Protein AF-A0A0B2SH51-F1 (afdb_monomer_lite)

Secondary structure (DSSP, 8-state):
-----HHHHS-THHHHHHHHHHHHHH-HHHHHHHHTGGG-TTS-TTHHHHHTTHHHHTSTT----HHHHHHHTTTS---S-EEEEEE-----HHHHTT-SS--PPP---EEEEEE--HHHHTT--GGGGG--S---EEEEEEGGGTT-EEE-TTS-EEEHHHHHHHHHHHHHT-GGGTTSPEEEEEE-HHHHHHHTTTS-GGGSGGGTT------TT-HHHHHHHHHHHHHHHHHHHHHHHHSSPPEEEE--TT-HHHHHHHHHHHHHHHHHHHHHHHHHHH--TT-------PPPP------

Foldseek 3Di:
DPPDDPCVVDPLVLQVCLVVLLVCCPDPVNVVVVVVCLVVQPDDPCNCVCSVCSNQCSDPPDDDDPLNVVSCVPVDPPQDKDKDKDFDPPDDVVVVVPPPDDDDDPPGDMDMDIDHDPVVLVVPCPCVVVDDPQQAAEQEAELLQLSHWDQDPVRDTDRPRVVSVVSVLVVLLDPSCLPHAYEYEHEPLVNLLVCCVPDPSLSRVLCVVDDQDDDPDDSVSRSVSVVVVVVVSVQVVSCVRRVDGYHYAYAHVSDPVRVVVSVVVVVVVSVVSVVVVVVVVPPPVPPPDDPPDDDDDDDDDDD

Sequence (303 aa):
MATGDLEAFFPAATREYAPMVDEIWRDPAVQETYKRREELHNLPNVAKYFLDRAIEISSNEYEPSDKDILYAEGVTQSNGLAFMEFSFDDRSPMSEIYSENINYPPHLTKYQLIRINSKGLRDGCKWLEMFEDVRAIIFCVSLSDYDQMWPTSTGQLRNKLLASKDLFESLVKHPCFKDTPFVLLLNKYDVFEDKINKVPLSICEWFGDFCPVRPHHNNHALAHQAYYYVAMRFKELYYSLTGQKLFVGQTRGRDRTSVDEAFKYIREIIKWDDEKDEDVYEINPEESFYSTEMSSSPFIRQE

InterPro domains:
  IPR001019 Guanine nucleotide binding protein, alpha subunit [PF00503] (14-270)
  IPR001019 Guanine nucleotide binding protein, alpha subunit [PR00318] (62-84)
  IPR001019 Guanine nucleotide binding protein, alpha subunit [PR00318] (134-162)
  IPR001019 Guanine nucleotide binding protein, alpha subunit [PR00318] (182-191)
  IPR001019 Guanine nucleotide binding protein, alpha subunit [PS51882] (1-281)
  IPR001019 Guanine nucleotide binding protein, alpha subunit [PTHR10218] (12-271)
  IPR001019 Guanine nucleotide binding protein, alpha subunit [SM00275] (1-248)
  IPR011025 G protein alpha subunit, helical insertion [G3DSA:1.10.400.10] (2-73)
  IPR011025 G protein alpha subunit, helical insertion [SSF47895] (12-72)
  IPR027417 P-loop containing nucleoside triphosphate hydrolase [G3DSA:3.40.50.300] (85-280)
  IPR027417 P-loop containing nucleoside triphosphate hydrolase [SSF52540] (125-277)

Structure (mmCIF, N/CA/C/O backbone):
data_AF-A0A0B2SH51-F1
#
_entry.id   AF-A0A0B2SH51-F1
#
loop_
_atom_site.group_PDB
_atom_site.id
_atom_site.type_symbol
_atom_site.label_atom_id
_atom_site.label_alt_id
_atom_site.label_comp_id
_atom_site.label_asym_id
_atom_site.label_entity_id
_atom_site.label_seq_id
_atom_site.pdbx_PDB_ins_code
_atom_site.Cartn_x
_atom_site.Cartn_y
_atom_site.Cartn_z
_atom_site.occupancy
_atom_site.B_iso_or_equiv
_atom_site.auth_seq_id
_atom_site.auth_comp_id
_atom_site.auth_asym_id
_atom_site.auth_atom_id
_atom_site.pdbx_PDB_model_num
ATOM 1 N N . MET A 1 1 ? 22.948 12.784 11.038 1.00 31.59 1 MET A N 1
ATOM 2 C CA . MET A 1 1 ? 23.612 13.195 9.783 1.00 31.59 1 MET A CA 1
ATOM 3 C C . MET A 1 1 ? 24.647 12.141 9.439 1.00 31.59 1 MET A C 1
ATOM 5 O O . MET A 1 1 ? 25.702 12.117 10.055 1.00 31.59 1 MET A O 1
ATOM 9 N N . ALA A 1 2 ? 24.311 11.204 8.554 1.00 32.91 2 ALA A N 1
ATOM 10 C CA . ALA A 1 2 ? 25.282 10.242 8.051 1.00 32.91 2 ALA A CA 1
ATOM 11 C C . ALA A 1 2 ? 26.040 10.908 6.899 1.00 32.91 2 ALA A C 1
ATOM 13 O O . ALA A 1 2 ? 25.585 10.896 5.761 1.00 32.91 2 ALA A O 1
ATOM 14 N N . THR A 1 3 ? 27.173 11.530 7.208 1.00 40.91 3 THR A N 1
ATOM 15 C CA . THR A 1 3 ? 28.214 11.843 6.224 1.00 40.91 3 THR A CA 1
ATOM 16 C C . THR A 1 3 ? 28.895 10.526 5.851 1.00 40.91 3 THR A C 1
ATOM 18 O O . THR A 1 3 ? 29.964 10.198 6.357 1.00 40.91 3 THR A O 1
ATOM 21 N N . GLY A 1 4 ? 28.187 9.702 5.079 1.00 41.56 4 GLY A N 1
ATOM 22 C CA . GLY A 1 4 ? 28.723 8.500 4.457 1.00 41.56 4 GLY A CA 1
ATOM 23 C C . GLY A 1 4 ? 29.316 8.882 3.111 1.00 41.56 4 GLY A C 1
ATOM 24 O O . GLY A 1 4 ? 28.655 9.543 2.315 1.00 41.56 4 GLY A O 1
ATOM 25 N N . ASP A 1 5 ? 30.565 8.497 2.908 1.00 43.03 5 ASP A N 1
ATOM 26 C CA . ASP A 1 5 ? 31.367 8.717 1.711 1.00 43.03 5 ASP A CA 1
ATOM 27 C C . ASP A 1 5 ? 30.589 8.315 0.440 1.00 43.03 5 ASP A C 1
ATOM 29 O O . ASP A 1 5 ? 30.396 7.128 0.164 1.00 43.03 5 ASP A O 1
ATOM 33 N N . LEU A 1 6 ? 30.060 9.297 -0.302 1.00 46.00 6 LEU A N 1
ATOM 34 C CA . LEU A 1 6 ? 29.239 9.063 -1.501 1.00 46.00 6 LEU A CA 1
ATOM 35 C C . LEU A 1 6 ? 30.010 8.279 -2.577 1.00 46.00 6 LEU A C 1
ATOM 37 O O . LEU A 1 6 ? 29.400 7.500 -3.312 1.00 46.00 6 LEU A O 1
ATOM 41 N N . GLU A 1 7 ? 31.340 8.411 -2.615 1.00 43.44 7 GLU A N 1
ATOM 42 C CA . GLU A 1 7 ? 32.210 7.675 -3.541 1.00 43.44 7 GLU A CA 1
ATOM 43 C C . GLU A 1 7 ? 32.274 6.166 -3.253 1.00 43.44 7 GLU A C 1
ATOM 45 O O . GLU A 1 7 ? 32.541 5.378 -4.161 1.00 43.44 7 GLU A O 1
ATOM 50 N N . ALA A 1 8 ? 31.981 5.731 -2.021 1.00 49.94 8 ALA A N 1
ATOM 51 C CA . ALA A 1 8 ? 31.980 4.312 -1.665 1.00 49.94 8 ALA A CA 1
ATOM 52 C C . ALA A 1 8 ? 30.716 3.572 -2.146 1.00 49.94 8 ALA A C 1
ATOM 54 O O . ALA A 1 8 ? 30.757 2.360 -2.362 1.00 49.94 8 ALA A O 1
ATOM 55 N N . PHE A 1 9 ? 29.595 4.286 -2.316 1.00 50.97 9 PHE A N 1
ATOM 56 C CA . PHE A 1 9 ? 28.311 3.714 -2.751 1.00 50.97 9 PHE A CA 1
ATOM 57 C C . PHE A 1 9 ? 28.025 3.931 -4.240 1.00 50.97 9 PHE A C 1
ATOM 59 O O . PHE A 1 9 ? 27.365 3.096 -4.858 1.00 50.97 9 PHE A O 1
ATOM 66 N N . PHE A 1 10 ? 28.553 5.008 -4.822 1.00 57.12 10 PHE A N 1
ATOM 67 C CA . PHE A 1 10 ? 28.487 5.297 -6.250 1.00 57.12 10 PHE A CA 1
ATOM 68 C C . PHE A 1 10 ? 29.911 5.388 -6.802 1.00 57.12 10 PHE A C 1
ATOM 70 O O . PHE A 1 10 ? 30.459 6.487 -6.899 1.00 57.12 10 PHE A O 1
ATOM 77 N N . PRO A 1 11 ? 30.543 4.259 -7.176 1.00 56.72 11 PRO A N 1
ATOM 78 C CA . PRO A 1 11 ? 31.834 4.330 -7.841 1.00 56.72 11 PRO A CA 1
ATOM 79 C C . PRO A 1 11 ? 31.691 5.177 -9.111 1.00 56.72 11 PRO A C 1
ATOM 81 O O . PRO A 1 11 ? 30.650 5.118 -9.777 1.00 56.72 11 PRO A O 1
ATOM 84 N N . ALA A 1 12 ? 32.744 5.911 -9.488 1.00 57.19 12 ALA A N 1
ATOM 85 C CA . ALA A 1 12 ? 32.827 6.653 -10.755 1.00 57.19 12 ALA A CA 1
ATOM 86 C C . ALA A 1 12 ? 32.388 5.806 -11.973 1.00 57.19 12 ALA A C 1
ATOM 88 O O . ALA A 1 12 ? 31.837 6.328 -12.941 1.00 57.19 12 ALA A O 1
ATOM 89 N N . ALA A 1 13 ? 32.529 4.483 -11.856 1.00 59.47 13 ALA A N 1
ATOM 90 C CA . ALA A 1 13 ? 32.053 3.474 -12.790 1.00 59.47 13 ALA A CA 1
ATOM 91 C C . ALA A 1 13 ? 30.541 3.549 -13.103 1.00 59.47 13 ALA A C 1
ATOM 93 O O . ALA A 1 13 ? 30.143 3.267 -14.226 1.00 59.47 13 ALA A O 1
ATOM 94 N N . THR A 1 14 ? 29.680 3.984 -12.175 1.00 66.81 14 THR A N 1
ATOM 95 C CA . THR A 1 14 ? 28.228 4.141 -12.436 1.00 66.81 14 THR A CA 1
ATOM 96 C C . THR A 1 14 ? 27.974 5.088 -13.613 1.00 66.81 14 THR A C 1
ATOM 98 O O . THR A 1 14 ? 27.072 4.867 -14.416 1.00 66.81 14 THR A O 1
ATOM 101 N N . ARG A 1 15 ? 28.829 6.105 -13.761 1.00 72.44 15 ARG A N 1
ATOM 102 C CA . ARG A 1 15 ? 28.757 7.106 -14.831 1.00 72.44 15 ARG A CA 1
ATOM 103 C C . ARG A 1 15 ? 29.248 6.546 -16.159 1.00 72.44 15 ARG A C 1
ATOM 105 O O . ARG A 1 15 ? 28.651 6.823 -17.193 1.00 72.44 15 ARG A O 1
ATOM 112 N N . GLU A 1 16 ? 30.297 5.727 -16.118 1.00 79.56 16 GLU A N 1
ATOM 113 C CA . GLU A 1 16 ? 30.817 5.018 -17.293 1.00 79.56 16 GLU A CA 1
ATOM 114 C C . GLU A 1 16 ? 29.793 4.022 -17.847 1.00 79.56 16 GLU A C 1
ATOM 116 O O . GLU A 1 16 ? 29.665 3.875 -19.061 1.00 79.56 16 GLU A O 1
ATOM 121 N N . TYR A 1 17 ? 29.018 3.382 -16.969 1.00 85.25 17 TYR A N 1
ATOM 122 C CA . TYR A 1 17 ? 27.995 2.421 -17.371 1.00 85.25 17 TYR A CA 1
ATOM 123 C C . TYR A 1 17 ? 26.664 3.061 -17.768 1.00 85.25 17 TYR A C 1
ATOM 125 O O . TYR A 1 17 ? 25.872 2.398 -18.430 1.00 85.25 17 TYR A O 1
ATOM 133 N N . ALA A 1 18 ? 26.392 4.322 -17.418 1.00 88.88 18 ALA A N 1
ATOM 134 C CA . ALA A 1 18 ? 25.088 4.941 -17.665 1.00 88.88 18 ALA A CA 1
ATOM 135 C C . ALA A 1 18 ? 24.651 4.924 -19.148 1.00 88.88 18 ALA A C 1
ATOM 137 O O . ALA A 1 18 ? 23.506 4.541 -19.403 1.00 88.88 18 ALA A O 1
ATOM 138 N N . PRO A 1 19 ? 25.518 5.239 -20.138 1.00 90.94 19 PRO A N 1
ATOM 139 C CA . PRO A 1 19 ? 25.158 5.119 -21.553 1.00 90.94 19 PRO A CA 1
ATOM 140 C C . PRO A 1 19 ? 24.866 3.672 -21.967 1.00 90.94 19 PRO A C 1
ATOM 142 O O . PRO A 1 19 ? 23.912 3.422 -22.696 1.00 90.94 19 PRO A O 1
ATOM 145 N N . MET A 1 20 ? 25.648 2.714 -21.459 1.00 91.94 20 MET A N 1
ATOM 146 C CA . MET A 1 20 ? 25.452 1.288 -21.734 1.00 91.94 20 MET A CA 1
ATOM 147 C C . MET A 1 20 ? 24.137 0.775 -21.130 1.00 91.94 20 MET A C 1
ATOM 149 O O . MET A 1 20 ? 23.425 -0.003 -21.757 1.00 91.94 20 MET A O 1
ATOM 153 N N . VAL A 1 21 ? 23.788 1.222 -19.921 1.00 92.19 21 VAL A N 1
ATOM 154 C CA . VAL A 1 21 ? 22.519 0.885 -19.264 1.00 92.19 21 VAL A CA 1
ATOM 155 C C . VAL A 1 21 ? 21.335 1.475 -20.029 1.00 92.19 21 VAL A C 1
ATOM 157 O O . VAL A 1 21 ? 20.352 0.764 -20.217 1.00 92.19 21 VAL A O 1
ATOM 160 N N . ASP A 1 22 ? 21.418 2.726 -20.496 1.00 93.94 22 ASP A N 1
ATOM 161 C CA . ASP A 1 22 ? 20.368 3.339 -21.326 1.00 93.94 22 ASP A CA 1
ATOM 162 C C . ASP A 1 22 ? 20.200 2.596 -22.661 1.00 93.94 22 ASP A C 1
ATOM 164 O O . ASP A 1 22 ? 19.073 2.306 -23.062 1.00 93.94 22 ASP A O 1
ATOM 168 N N . GLU A 1 23 ? 21.300 2.201 -23.310 1.00 95.00 23 GLU A N 1
ATOM 169 C CA . GLU A 1 23 ? 21.269 1.409 -24.546 1.00 95.00 23 GLU A CA 1
ATOM 170 C C . GLU A 1 23 ? 20.603 0.042 -24.330 1.00 95.00 23 GLU A C 1
ATOM 172 O O . GLU A 1 23 ? 19.663 -0.306 -25.046 1.00 95.00 23 GLU A O 1
ATOM 177 N N . ILE A 1 24 ? 21.022 -0.703 -23.299 1.00 95.88 24 ILE A N 1
ATOM 178 C CA . ILE A 1 24 ? 20.420 -1.997 -22.942 1.00 95.88 24 ILE A CA 1
ATOM 179 C C . ILE A 1 24 ? 18.944 -1.821 -22.582 1.00 95.88 24 ILE A C 1
ATOM 181 O O . ILE A 1 24 ? 18.109 -2.626 -22.984 1.00 95.88 24 ILE A O 1
ATOM 185 N N . TRP A 1 25 ? 18.593 -0.779 -21.828 1.00 95.56 25 TRP A N 1
ATOM 186 C CA . TRP A 1 25 ? 17.209 -0.531 -21.445 1.00 95.56 25 TRP A CA 1
ATOM 187 C C . TRP A 1 25 ? 16.330 -0.226 -22.660 1.00 95.56 25 TRP A C 1
ATOM 189 O O . TRP A 1 25 ? 15.194 -0.692 -22.713 1.00 95.56 25 TRP A O 1
ATOM 199 N N . ARG A 1 26 ? 16.844 0.496 -23.660 1.00 95.25 26 ARG A N 1
ATOM 200 C CA . ARG A 1 26 ? 16.129 0.804 -24.910 1.00 95.25 26 ARG A CA 1
ATOM 201 C C . ARG A 1 26 ? 16.009 -0.381 -25.869 1.00 95.25 26 ARG A C 1
ATOM 203 O O . ARG A 1 26 ? 15.222 -0.289 -26.814 1.00 95.25 26 ARG A O 1
ATOM 210 N N . ASP A 1 27 ? 16.741 -1.471 -25.643 1.00 97.56 27 ASP A N 1
ATOM 211 C CA . ASP A 1 27 ? 16.688 -2.654 -26.498 1.00 97.56 27 ASP A CA 1
ATOM 212 C C . ASP A 1 27 ? 15.253 -3.232 -26.578 1.00 97.56 27 ASP A C 1
ATOM 214 O O . ASP A 1 27 ? 14.596 -3.430 -25.544 1.00 97.56 27 ASP A O 1
ATOM 218 N N . PRO A 1 28 ? 14.736 -3.535 -27.788 1.00 96.81 28 PRO A N 1
ATOM 219 C CA . PRO A 1 28 ? 13.385 -4.064 -27.952 1.00 96.81 28 PRO A CA 1
ATOM 220 C C . PRO A 1 28 ? 13.123 -5.358 -27.173 1.00 96.81 28 PRO A C 1
ATOM 222 O O . PRO A 1 28 ? 12.034 -5.522 -26.625 1.00 96.81 28 PRO A O 1
ATOM 225 N N . ALA A 1 29 ? 14.095 -6.270 -27.078 1.00 96.38 29 ALA A N 1
ATOM 226 C CA . ALA A 1 29 ? 13.937 -7.519 -26.338 1.00 96.38 29 ALA A CA 1
ATOM 227 C C . ALA A 1 29 ? 13.859 -7.272 -24.824 1.00 96.38 29 ALA A C 1
ATOM 229 O O . ALA A 1 29 ? 13.072 -7.928 -24.131 1.00 96.38 29 ALA A O 1
ATOM 230 N N . VAL A 1 30 ? 14.608 -6.293 -24.305 1.00 95.44 30 VAL A N 1
ATOM 231 C CA . VAL A 1 30 ? 14.517 -5.870 -22.897 1.00 95.44 30 VAL A CA 1
ATOM 232 C C . VAL A 1 30 ? 13.161 -5.227 -22.612 1.00 95.44 30 VAL A C 1
ATOM 234 O O . VAL A 1 30 ? 12.520 -5.568 -21.615 1.00 95.44 30 VAL A O 1
ATOM 237 N N . GLN A 1 31 ? 12.659 -4.378 -23.511 1.00 95.75 31 GLN A N 1
ATOM 238 C CA . GLN A 1 31 ? 11.329 -3.778 -23.375 1.00 95.75 31 GLN A CA 1
ATOM 239 C C . GLN A 1 31 ? 10.200 -4.823 -23.440 1.00 95.75 31 GLN A C 1
ATOM 241 O O . GLN A 1 31 ? 9.275 -4.768 -22.626 1.00 95.75 31 GLN A O 1
ATOM 246 N N . GLU A 1 32 ? 10.273 -5.816 -24.334 1.00 94.12 32 GLU A N 1
ATOM 247 C CA . GLU A 1 32 ? 9.315 -6.935 -24.361 1.00 94.12 32 GLU A CA 1
ATOM 248 C C . GLU A 1 32 ? 9.389 -7.788 -23.085 1.00 94.12 32 GLU A C 1
ATOM 250 O O . GLU A 1 32 ? 8.358 -8.179 -22.530 1.00 94.12 32 GLU A O 1
ATOM 255 N N . THR A 1 33 ? 10.594 -8.012 -22.553 1.00 93.12 33 THR A N 1
ATOM 256 C CA . THR A 1 33 ? 10.787 -8.694 -21.264 1.00 93.12 33 THR A CA 1
ATOM 257 C C . THR A 1 33 ? 10.150 -7.899 -20.121 1.00 93.12 33 THR A C 1
ATOM 259 O O . THR A 1 33 ? 9.438 -8.457 -19.286 1.00 93.12 33 THR A O 1
ATOM 262 N N . TYR A 1 34 ? 10.312 -6.573 -20.113 1.00 91.00 34 TYR A N 1
ATOM 263 C CA . TYR A 1 34 ? 9.705 -5.698 -19.112 1.00 91.00 34 TYR A CA 1
ATOM 264 C C . TYR A 1 34 ? 8.169 -5.642 -19.201 1.00 91.00 34 TYR A C 1
ATOM 266 O O . TYR A 1 34 ? 7.485 -5.494 -18.182 1.00 91.00 34 TYR A O 1
ATOM 274 N N . LYS A 1 35 ? 7.570 -5.814 -20.387 1.00 89.31 35 LYS A N 1
ATOM 275 C CA . LYS A 1 35 ? 6.103 -5.938 -20.501 1.00 89.31 35 LYS A CA 1
ATOM 276 C C . LYS A 1 35 ? 5.567 -7.136 -19.713 1.00 89.31 35 LYS A C 1
ATOM 278 O O . LYS A 1 35 ? 4.463 -7.054 -19.178 1.00 89.31 35 LYS A O 1
ATOM 283 N N . ARG A 1 36 ? 6.379 -8.186 -19.564 1.00 87.19 36 ARG A N 1
ATOM 284 C CA . ARG A 1 36 ? 6.114 -9.391 -18.762 1.00 87.19 36 ARG A CA 1
ATOM 285 C C . ARG A 1 36 ? 6.674 -9.310 -17.335 1.00 87.19 36 ARG A C 1
ATOM 287 O O . ARG A 1 36 ? 6.817 -10.330 -16.671 1.00 87.19 36 ARG A O 1
ATOM 294 N N . ARG A 1 37 ? 6.962 -8.107 -16.821 1.00 85.25 37 ARG A N 1
ATOM 295 C CA . ARG A 1 37 ? 7.563 -7.892 -15.486 1.00 85.25 37 ARG A CA 1
ATOM 296 C C . ARG A 1 37 ? 6.842 -8.555 -14.312 1.00 85.25 37 ARG A C 1
ATOM 298 O O . ARG A 1 37 ? 7.481 -8.766 -13.292 1.00 85.25 37 ARG A O 1
ATOM 305 N N . GLU A 1 38 ? 5.552 -8.876 -14.416 1.00 75.94 38 GLU A N 1
ATOM 306 C CA . GLU A 1 38 ? 4.847 -9.586 -13.335 1.00 75.94 38 GLU A CA 1
ATOM 307 C C . GLU A 1 38 ? 5.415 -11.011 -13.123 1.00 75.94 38 GLU A C 1
ATOM 309 O O . GLU A 1 38 ? 5.327 -11.550 -12.023 1.00 75.94 38 GLU A O 1
ATOM 314 N N . GLU A 1 39 ? 6.079 -11.588 -14.136 1.00 81.69 39 GLU A N 1
ATOM 315 C CA . GLU A 1 39 ? 6.841 -12.846 -14.040 1.00 81.69 39 GLU A CA 1
ATOM 316 C C . GLU A 1 39 ? 8.216 -12.656 -13.363 1.00 81.69 39 GLU A C 1
ATOM 318 O O . GLU A 1 39 ? 8.837 -13.611 -12.899 1.00 81.69 39 GLU A O 1
ATOM 323 N N . LEU A 1 40 ? 8.708 -11.416 -13.282 1.00 82.88 40 LEU A N 1
ATOM 324 C CA . LEU A 1 40 ? 10.016 -11.068 -12.729 1.00 82.88 40 LEU A CA 1
ATOM 325 C C . LEU A 1 40 ? 9.883 -10.687 -11.252 1.00 82.88 40 LEU A C 1
ATOM 327 O O . LEU A 1 40 ? 9.933 -9.515 -10.884 1.00 82.88 40 LEU A O 1
ATOM 331 N N . HIS A 1 41 ? 9.757 -11.684 -10.376 1.00 71.56 41 HIS A N 1
ATOM 332 C CA . HIS A 1 41 ? 9.503 -11.468 -8.942 1.00 71.56 41 HIS A CA 1
ATOM 333 C C . HIS A 1 41 ? 10.547 -10.598 -8.214 1.00 71.56 41 HIS A C 1
ATOM 335 O O . HIS A 1 41 ? 10.226 -9.983 -7.196 1.00 71.56 41 HIS A O 1
ATOM 341 N N . ASN A 1 42 ? 11.775 -10.534 -8.737 1.00 77.00 42 ASN A N 1
ATOM 342 C CA . ASN A 1 42 ? 12.880 -9.769 -8.155 1.00 77.00 42 ASN A CA 1
ATOM 343 C C . ASN A 1 42 ? 13.020 -8.352 -8.733 1.00 77.00 42 ASN A C 1
ATOM 345 O O . ASN A 1 42 ? 13.861 -7.593 -8.254 1.00 77.00 42 ASN A O 1
ATOM 349 N N . LEU A 1 43 ? 12.238 -7.983 -9.756 1.00 83.25 43 LEU A N 1
ATOM 350 C CA . LEU A 1 43 ? 12.326 -6.658 -10.360 1.00 83.25 43 LEU A CA 1
ATOM 351 C C . LEU A 1 43 ? 11.568 -5.629 -9.499 1.00 83.25 43 LEU A C 1
ATOM 353 O O . LEU A 1 43 ? 10.367 -5.790 -9.272 1.00 83.25 43 LEU A O 1
ATOM 357 N N . PRO A 1 44 ? 12.215 -4.545 -9.032 1.00 82.31 44 PRO A N 1
ATOM 358 C CA . PRO A 1 44 ? 11.525 -3.507 -8.275 1.00 82.31 44 PRO A CA 1
ATOM 359 C C . PRO A 1 44 ? 10.463 -2.789 -9.116 1.00 82.31 44 PRO A C 1
ATOM 361 O O . PRO A 1 44 ? 10.702 -2.436 -10.269 1.00 82.31 44 PRO A O 1
ATOM 364 N N . ASN A 1 45 ? 9.324 -2.442 -8.508 1.00 79.69 45 ASN A N 1
ATOM 365 C CA . ASN A 1 45 ? 8.262 -1.679 -9.188 1.00 79.69 45 ASN A CA 1
ATOM 366 C C . ASN A 1 45 ? 8.739 -0.301 -9.695 1.00 79.69 45 ASN A C 1
ATOM 368 O O . ASN A 1 45 ? 8.140 0.267 -10.601 1.00 79.69 45 ASN A O 1
ATOM 372 N N . VAL A 1 46 ? 9.809 0.240 -9.106 1.00 87.25 46 VAL A N 1
ATOM 373 C CA . VAL A 1 46 ? 10.423 1.526 -9.479 1.00 87.25 46 VAL A CA 1
ATOM 374 C C . VAL A 1 46 ? 11.471 1.403 -10.585 1.00 87.25 46 VAL A C 1
ATOM 376 O O . VAL A 1 46 ? 11.994 2.423 -11.017 1.00 87.25 46 VAL A O 1
ATOM 379 N N . ALA A 1 47 ? 11.773 0.189 -11.065 1.00 89.25 47 ALA A N 1
ATOM 380 C CA . ALA A 1 47 ? 12.855 -0.047 -12.021 1.00 89.25 47 ALA A CA 1
ATOM 381 C C . ALA A 1 47 ? 12.732 0.842 -13.263 1.00 89.25 47 ALA A C 1
ATOM 383 O O . ALA A 1 47 ? 13.676 1.542 -13.603 1.00 89.25 47 ALA A O 1
ATOM 384 N N . LYS A 1 48 ? 11.545 0.902 -13.878 1.00 91.31 48 LYS A N 1
ATOM 385 C CA . LYS A 1 48 ? 11.311 1.747 -15.056 1.00 91.31 48 LYS A CA 1
ATOM 386 C C . LYS A 1 48 ? 11.581 3.228 -14.792 1.00 91.31 48 LYS A C 1
ATOM 388 O O . LYS A 1 48 ? 12.195 3.876 -15.623 1.00 91.31 48 LYS A O 1
ATOM 393 N N . TYR A 1 49 ? 11.157 3.745 -13.641 1.00 91.81 49 TYR A N 1
ATOM 394 C CA . TYR A 1 49 ? 11.336 5.156 -13.295 1.00 91.81 49 TYR A CA 1
ATOM 395 C C . TYR A 1 49 ? 12.813 5.572 -13.275 1.00 91.81 49 TYR A C 1
ATOM 397 O O . TYR A 1 49 ? 13.156 6.634 -13.785 1.00 91.81 49 TYR A O 1
ATOM 405 N N . PHE A 1 50 ? 13.675 4.720 -12.712 1.00 91.94 50 PHE A N 1
ATOM 406 C CA . PHE A 1 50 ? 15.113 4.972 -12.640 1.00 91.94 50 PHE A CA 1
ATOM 407 C C . PHE A 1 50 ? 15.833 4.640 -13.952 1.00 91.94 50 PHE A C 1
ATOM 409 O O . PHE A 1 50 ? 16.684 5.409 -14.384 1.00 91.94 50 PHE A O 1
ATOM 416 N N . LEU A 1 51 ? 15.473 3.535 -14.613 1.00 92.62 51 LEU A N 1
ATOM 417 C CA . LEU A 1 51 ? 16.100 3.111 -15.870 1.00 92.62 51 LEU A CA 1
ATOM 418 C C . LEU A 1 51 ? 15.795 4.068 -17.029 1.00 92.62 51 LEU A C 1
ATOM 420 O O . LEU A 1 51 ? 16.690 4.354 -17.816 1.00 92.62 51 LEU A O 1
ATOM 424 N N . ASP A 1 52 ? 14.588 4.645 -17.088 1.00 94.12 52 ASP A N 1
ATOM 425 C CA . ASP A 1 52 ? 14.238 5.686 -18.070 1.00 94.12 52 ASP A CA 1
ATOM 426 C C . ASP A 1 52 ? 15.092 6.965 -17.907 1.00 94.12 52 ASP A C 1
ATOM 428 O O . ASP A 1 52 ? 15.152 7.787 -18.819 1.00 94.12 52 ASP A O 1
ATOM 432 N N . ARG A 1 53 ? 15.733 7.151 -16.745 1.00 93.31 53 ARG A N 1
ATOM 433 C CA . ARG A 1 53 ? 16.523 8.336 -16.370 1.00 93.31 53 ARG A CA 1
ATOM 434 C C . ARG A 1 53 ? 17.961 7.979 -15.984 1.00 93.31 53 ARG A C 1
ATOM 436 O O . ARG A 1 53 ? 18.622 8.749 -15.291 1.00 93.31 53 ARG A O 1
ATOM 443 N N . ALA A 1 54 ? 18.467 6.830 -16.439 1.00 91.06 54 ALA A N 1
ATOM 444 C CA . ALA A 1 54 ? 19.775 6.310 -16.033 1.00 91.06 54 ALA A CA 1
ATOM 445 C C . ALA A 1 54 ? 20.922 7.314 -16.269 1.00 91.06 54 ALA A C 1
ATOM 447 O O . ALA A 1 54 ? 21.798 7.463 -15.417 1.00 91.06 54 ALA A O 1
ATOM 448 N N . ILE A 1 55 ? 20.888 8.040 -17.392 1.00 89.94 55 ILE A N 1
ATOM 449 C CA . ILE A 1 55 ? 21.885 9.065 -17.740 1.00 89.94 55 ILE A CA 1
ATOM 450 C C . ILE A 1 55 ? 21.780 10.284 -16.814 1.00 89.94 55 ILE A C 1
ATOM 452 O O . ILE A 1 55 ? 22.792 10.741 -16.290 1.00 89.94 55 ILE A O 1
ATOM 456 N N . GLU A 1 56 ? 20.564 10.793 -16.596 1.00 90.75 56 GLU A N 1
ATOM 457 C CA . GLU A 1 56 ? 20.301 11.975 -15.762 1.00 90.75 56 GLU A CA 1
ATOM 458 C C . GLU A 1 56 ? 20.772 11.750 -14.322 1.00 90.75 56 GLU A C 1
ATOM 460 O O . GLU A 1 56 ? 21.514 12.560 -13.774 1.00 90.75 56 GLU A O 1
ATOM 465 N N . ILE A 1 57 ? 20.405 10.605 -13.745 1.00 89.81 57 ILE A N 1
ATOM 466 C CA . ILE A 1 57 ? 20.689 10.250 -12.348 1.00 89.81 57 ILE A CA 1
ATOM 467 C C . ILE A 1 57 ? 22.180 9.961 -12.122 1.00 89.81 57 ILE A C 1
ATOM 469 O O . ILE A 1 57 ? 22.673 10.064 -11.002 1.00 89.81 57 ILE A O 1
ATOM 473 N N . SER A 1 58 ? 22.919 9.642 -13.188 1.00 87.75 58 SER A N 1
ATOM 474 C CA . SER A 1 58 ? 24.372 9.432 -13.148 1.00 87.75 58 SER A CA 1
ATOM 475 C C . SER A 1 58 ? 25.181 10.722 -13.381 1.00 87.75 58 SER A C 1
ATOM 477 O O . SER A 1 58 ? 26.415 10.685 -13.466 1.00 87.75 58 SER A O 1
ATOM 479 N N . SER A 1 59 ? 24.519 11.875 -13.519 1.00 86.50 59 SER A N 1
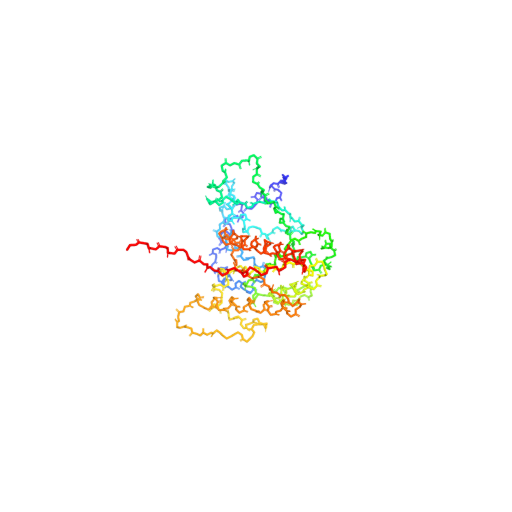ATOM 480 C CA . SER A 1 59 ? 25.185 13.174 -13.653 1.00 86.50 59 SER A CA 1
ATOM 481 C C . SER A 1 59 ? 25.840 13.622 -12.340 1.00 86.50 59 SER A C 1
ATOM 483 O O . SER A 1 59 ? 25.352 13.332 -11.255 1.00 86.50 59 SER A O 1
ATOM 485 N N . ASN A 1 60 ? 26.927 14.396 -12.437 1.00 82.31 60 ASN A N 1
ATOM 486 C CA . ASN A 1 60 ? 27.559 15.036 -11.270 1.00 82.31 60 ASN A CA 1
ATOM 487 C C . ASN A 1 60 ? 26.724 16.173 -10.683 1.00 82.31 60 ASN A C 1
ATOM 489 O O . ASN A 1 60 ? 26.917 16.555 -9.536 1.00 82.31 60 ASN A O 1
ATOM 493 N N . GLU A 1 61 ? 25.852 16.742 -11.502 1.00 86.38 61 GLU A N 1
ATOM 494 C CA . GLU A 1 61 ? 24.983 17.861 -11.143 1.00 86.38 61 GLU A CA 1
ATOM 495 C C . GLU A 1 61 ? 23.587 17.361 -10.752 1.00 86.38 61 GLU A C 1
ATOM 497 O O . GLU A 1 61 ? 22.655 18.148 -10.626 1.00 86.38 61 GLU A O 1
ATOM 502 N N . TYR A 1 62 ? 23.415 16.041 -10.618 1.00 87.69 62 TYR A N 1
ATOM 503 C CA . TYR A 1 62 ? 22.133 15.460 -10.265 1.00 87.69 62 TYR A CA 1
ATOM 504 C C . TYR A 1 62 ? 21.785 15.770 -8.809 1.00 87.69 62 TYR A C 1
ATOM 506 O O . TYR A 1 62 ? 22.443 15.305 -7.877 1.00 87.69 62 TYR A O 1
ATOM 514 N N . GLU A 1 63 ? 20.694 16.507 -8.631 1.00 89.31 63 GLU A N 1
ATOM 515 C CA . GLU A 1 63 ? 20.049 16.712 -7.342 1.00 89.31 63 GLU A CA 1
ATOM 516 C C . GLU A 1 63 ? 18.747 15.895 -7.303 1.00 89.31 63 GLU A C 1
ATOM 518 O O . GLU A 1 63 ? 17.849 16.137 -8.117 1.00 89.31 63 GLU A O 1
ATOM 523 N N . PRO A 1 64 ? 18.619 14.910 -6.391 1.00 91.19 64 PRO A N 1
ATOM 524 C CA . PRO A 1 64 ? 17.410 14.106 -6.286 1.00 91.19 64 PRO A CA 1
ATOM 525 C C . PRO A 1 64 ? 16.192 14.967 -5.962 1.00 91.19 64 PRO A C 1
ATOM 527 O O . PRO A 1 64 ? 16.177 15.696 -4.971 1.00 91.19 64 PRO A O 1
ATOM 530 N N . SER A 1 65 ? 15.132 14.823 -6.753 1.00 92.00 65 SER A N 1
ATOM 531 C CA . SER A 1 65 ? 13.836 15.409 -6.415 1.00 92.00 65 SER A CA 1
ATOM 532 C C . SER A 1 65 ? 13.177 14.670 -5.244 1.00 92.00 65 SER A C 1
ATOM 534 O O . SER A 1 65 ? 13.475 13.501 -4.984 1.00 92.00 65 SER A O 1
ATOM 536 N N . ASP A 1 66 ? 12.183 15.289 -4.599 1.00 90.38 66 ASP A N 1
ATOM 537 C CA . ASP A 1 66 ? 11.349 14.621 -3.582 1.00 90.38 66 ASP A CA 1
ATOM 538 C C . ASP A 1 66 ? 10.773 13.291 -4.095 1.00 90.38 66 ASP A C 1
ATOM 540 O O . ASP A 1 66 ? 10.692 12.297 -3.371 1.00 90.38 66 ASP A O 1
ATOM 544 N N . LYS A 1 67 ? 10.414 13.240 -5.383 1.00 89.19 67 LYS A N 1
ATOM 545 C CA . LYS A 1 67 ? 9.919 12.024 -6.029 1.00 89.19 67 LYS A CA 1
ATOM 546 C C . LYS A 1 67 ? 11.005 10.953 -6.130 1.00 89.19 67 LYS A C 1
ATOM 548 O O . LYS A 1 67 ? 10.709 9.783 -5.902 1.00 89.19 67 LYS A O 1
ATOM 553 N N . ASP A 1 68 ? 12.244 11.332 -6.433 1.00 90.38 68 ASP A N 1
ATOM 554 C CA . ASP A 1 68 ? 13.380 10.406 -6.480 1.00 90.38 68 ASP A CA 1
ATOM 555 C C . ASP A 1 68 ? 13.652 9.797 -5.109 1.00 90.38 68 ASP A C 1
ATOM 557 O O . ASP A 1 68 ? 13.795 8.578 -4.992 1.00 90.38 68 ASP A O 1
ATOM 561 N N . ILE A 1 69 ? 13.620 10.630 -4.068 1.00 88.69 69 ILE A N 1
ATOM 562 C CA . ILE A 1 69 ? 13.785 10.213 -2.674 1.00 88.69 69 ILE A CA 1
ATOM 563 C C . ILE A 1 69 ? 12.696 9.196 -2.291 1.00 88.69 69 ILE A C 1
ATOM 565 O O . ILE A 1 69 ? 13.015 8.097 -1.833 1.00 88.69 69 ILE A O 1
ATOM 569 N N . LEU A 1 70 ? 11.422 9.497 -2.574 1.00 87.88 70 LEU A N 1
ATOM 570 C CA . LEU A 1 70 ? 10.293 8.592 -2.303 1.00 87.88 70 LEU A CA 1
ATOM 571 C C . LEU A 1 70 ? 10.342 7.285 -3.115 1.00 87.88 70 LEU A C 1
ATOM 573 O O . LEU A 1 70 ? 9.800 6.260 -2.697 1.00 87.88 70 LEU A O 1
ATOM 577 N N . TYR A 1 71 ? 10.937 7.297 -4.310 1.00 86.19 71 TYR A N 1
ATOM 578 C CA . TYR A 1 71 ? 11.068 6.097 -5.144 1.00 86.19 71 TYR A CA 1
ATOM 579 C C . TYR A 1 71 ? 12.265 5.235 -4.729 1.00 86.19 71 TYR A C 1
ATOM 581 O O . TYR A 1 71 ? 12.209 4.014 -4.890 1.00 86.19 71 TYR A O 1
ATOM 589 N N . ALA A 1 72 ? 13.312 5.844 -4.173 1.00 83.12 72 ALA A N 1
ATOM 590 C CA . ALA A 1 72 ? 14.469 5.148 -3.623 1.00 83.12 72 ALA A CA 1
ATOM 591 C C . ALA A 1 72 ? 14.172 4.504 -2.255 1.00 83.12 72 ALA A C 1
ATOM 593 O O . ALA A 1 72 ? 14.819 3.522 -1.876 1.00 83.12 72 ALA A O 1
ATOM 594 N N . GLU A 1 73 ? 13.179 5.021 -1.524 1.00 67.25 73 GLU A N 1
ATOM 595 C CA . GLU A 1 73 ? 12.771 4.538 -0.206 1.00 67.25 73 GLU A CA 1
ATOM 596 C C . GLU A 1 73 ? 12.211 3.100 -0.272 1.00 67.25 73 GLU A C 1
ATOM 598 O O . GLU A 1 73 ? 11.043 2.849 -0.568 1.00 67.25 73 GLU A O 1
ATOM 603 N N . GLY A 1 74 ? 13.083 2.119 -0.024 1.00 58.59 74 GLY A N 1
ATOM 604 C CA . GLY A 1 74 ? 12.801 0.684 -0.168 1.00 58.59 74 GLY A CA 1
ATOM 605 C C . GLY A 1 74 ? 13.899 -0.099 -0.892 1.00 58.59 74 GLY A C 1
ATOM 606 O O . GLY A 1 74 ? 13.910 -1.328 -0.833 1.00 58.59 74 GLY A O 1
ATOM 607 N N . VAL A 1 75 ? 14.841 0.599 -1.534 1.00 58.34 75 VAL A N 1
ATOM 608 C CA . VAL A 1 75 ? 16.077 0.012 -2.078 1.00 58.34 75 VAL A CA 1
ATOM 609 C C . VAL A 1 75 ? 17.113 -0.186 -0.966 1.00 58.34 75 VAL A C 1
ATOM 611 O O . VAL A 1 75 ? 17.855 -1.168 -0.961 1.00 58.34 75 VAL A O 1
ATOM 614 N N . THR A 1 76 ? 17.128 0.704 0.029 1.00 53.94 76 THR A N 1
ATOM 615 C CA . THR A 1 76 ? 17.990 0.595 1.206 1.00 53.94 76 THR A CA 1
ATOM 616 C C . THR A 1 76 ? 17.449 -0.452 2.182 1.00 53.94 76 THR A C 1
ATOM 618 O O . THR A 1 76 ? 16.334 -0.364 2.694 1.00 53.94 76 THR A O 1
ATOM 621 N N . GLN A 1 77 ? 18.256 -1.480 2.449 1.00 54.06 77 GLN A N 1
ATOM 622 C CA . GLN A 1 77 ? 17.934 -2.581 3.363 1.00 54.06 77 GLN A CA 1
ATOM 623 C C . GLN A 1 77 ? 18.134 -2.187 4.836 1.00 54.06 77 GLN A C 1
ATOM 625 O O . GLN A 1 77 ? 18.728 -2.941 5.607 1.00 54.06 77 GLN A O 1
ATOM 630 N N . SER A 1 78 ? 17.689 -0.999 5.254 1.00 54.03 78 SER A N 1
ATOM 631 C CA . SER A 1 78 ? 17.727 -0.669 6.675 1.00 54.03 78 SER A CA 1
ATOM 632 C C . SER A 1 78 ? 16.677 -1.515 7.405 1.00 54.03 78 SER A C 1
ATOM 634 O O . SER A 1 78 ? 15.464 -1.341 7.285 1.00 54.03 78 SER A O 1
ATOM 636 N N . ASN A 1 79 ? 17.169 -2.487 8.171 1.00 54.91 79 ASN A N 1
ATOM 637 C CA . ASN A 1 79 ? 16.371 -3.321 9.071 1.00 54.91 79 ASN A CA 1
ATOM 638 C C . ASN A 1 79 ? 16.090 -2.606 10.412 1.00 54.91 79 ASN A C 1
ATOM 640 O O . ASN A 1 79 ? 15.768 -3.258 11.400 1.00 54.91 79 ASN A O 1
ATOM 644 N N . GLY A 1 80 ? 16.272 -1.283 10.462 1.00 60.50 80 GLY A N 1
ATOM 645 C CA . GLY A 1 80 ? 16.199 -0.488 11.683 1.00 60.50 80 GLY A CA 1
ATOM 646 C C . GLY A 1 80 ? 14.808 0.076 11.955 1.00 60.50 80 GLY A C 1
ATOM 647 O O . GLY A 1 80 ? 14.017 0.302 11.038 1.00 60.50 80 GLY A O 1
ATOM 648 N N . LEU A 1 81 ? 14.550 0.335 13.234 1.00 71.06 81 LEU A N 1
ATOM 649 C CA . LEU A 1 81 ? 13.478 1.207 13.688 1.00 71.06 81 LEU A CA 1
ATOM 650 C C . LEU A 1 81 ? 13.817 2.651 13.301 1.00 71.06 81 LEU A C 1
ATOM 652 O O . LEU A 1 81 ? 14.939 3.106 13.519 1.00 71.06 81 LEU A O 1
ATOM 656 N N . ALA A 1 82 ? 12.854 3.361 12.726 1.00 79.38 82 ALA A N 1
ATOM 657 C CA . ALA A 1 82 ? 12.965 4.790 12.460 1.00 79.38 82 ALA A CA 1
ATOM 658 C C . ALA A 1 82 ? 11.786 5.494 13.123 1.00 79.38 82 ALA A C 1
ATOM 660 O O . ALA A 1 82 ? 10.674 4.973 13.098 1.00 79.38 82 ALA A O 1
ATOM 661 N N . PHE A 1 83 ? 12.018 6.668 13.696 1.00 85.19 83 PHE A N 1
ATOM 662 C CA . PHE A 1 83 ? 10.953 7.499 14.238 1.00 85.19 83 PHE A CA 1
ATOM 663 C C . PHE A 1 83 ? 11.097 8.933 13.739 1.00 85.19 83 PHE A C 1
ATOM 665 O O . PHE A 1 83 ? 12.193 9.372 13.385 1.00 85.19 83 PHE A O 1
ATOM 672 N N . MET A 1 84 ? 9.983 9.653 13.702 1.00 90.12 84 MET A N 1
ATOM 673 C CA . MET A 1 84 ? 9.950 11.085 13.436 1.00 90.12 84 MET A CA 1
ATOM 674 C C . MET A 1 84 ? 8.885 11.752 14.297 1.00 90.12 84 MET A C 1
ATOM 676 O O . MET A 1 84 ? 7.868 11.142 14.617 1.00 90.12 84 MET A O 1
ATOM 680 N N . GLU A 1 85 ? 9.113 13.011 14.645 1.00 91.81 85 GLU A N 1
ATOM 681 C CA . GLU A 1 85 ? 8.156 13.835 15.377 1.00 91.81 85 GLU A CA 1
ATOM 682 C C . GLU A 1 85 ? 7.549 14.870 14.436 1.00 91.81 85 GLU A C 1
ATOM 684 O O . GLU A 1 85 ? 8.243 15.439 13.590 1.00 91.81 85 GLU A O 1
ATOM 689 N N . PHE A 1 86 ? 6.250 15.108 14.573 1.00 91.38 86 PHE A N 1
ATOM 690 C CA . PHE A 1 86 ? 5.529 16.097 13.784 1.00 91.38 86 PHE A CA 1
ATOM 691 C C . PHE A 1 86 ? 4.340 16.660 14.568 1.00 91.38 86 PHE A C 1
ATOM 693 O O . PHE A 1 86 ? 3.967 16.155 15.624 1.00 91.38 86 PHE A O 1
ATOM 700 N N . SER A 1 87 ? 3.741 17.727 14.053 1.00 88.75 87 SER A N 1
ATOM 701 C CA . SER A 1 87 ? 2.530 18.341 14.596 1.00 88.75 87 SER A CA 1
ATOM 702 C C . SER A 1 87 ? 1.612 18.756 13.455 1.00 88.75 87 SER A C 1
ATOM 704 O O . SER A 1 87 ? 2.099 19.197 12.411 1.00 88.75 87 SER A O 1
ATOM 706 N N . PHE A 1 88 ? 0.300 18.661 13.652 1.00 82.50 88 PHE A N 1
ATOM 707 C CA . PHE A 1 88 ? -0.656 19.263 12.725 1.00 82.50 88 PHE A CA 1
ATOM 708 C C . PHE A 1 88 ? -0.771 20.764 13.005 1.00 82.50 88 PHE A C 1
ATOM 710 O O . PHE A 1 88 ? -0.710 21.189 14.158 1.00 82.50 88 PHE A O 1
ATOM 717 N N . ASP A 1 89 ? -0.926 21.564 11.952 1.00 73.75 89 ASP A N 1
ATOM 718 C CA . ASP A 1 89 ? -1.236 22.986 12.093 1.00 73.75 89 ASP A CA 1
ATOM 719 C C . ASP A 1 89 ? -2.746 23.125 12.332 1.00 73.75 89 ASP A C 1
ATOM 721 O O . ASP A 1 89 ? -3.545 23.047 11.400 1.00 73.75 89 ASP A O 1
ATOM 725 N N . ASP A 1 90 ? -3.152 23.260 13.595 1.00 60.84 90 ASP A N 1
ATOM 726 C CA . ASP A 1 90 ? -4.561 23.364 14.012 1.00 60.84 90 ASP A CA 1
ATOM 727 C C . ASP A 1 90 ? -5.130 24.791 13.851 1.00 60.84 90 ASP A C 1
ATOM 729 O O . ASP A 1 90 ? -6.092 25.178 14.516 1.00 60.84 90 ASP A O 1
ATOM 733 N N . ARG A 1 91 ? -4.569 25.597 12.940 1.00 59.53 91 ARG A N 1
ATOM 734 C CA . ARG A 1 91 ? -5.101 26.925 12.604 1.00 59.53 91 ARG A CA 1
ATOM 735 C C . ARG A 1 91 ? -6.422 26.800 11.851 1.00 59.53 91 ARG A C 1
ATOM 737 O O . ARG A 1 91 ? -6.476 26.839 10.623 1.00 59.53 91 ARG A O 1
ATOM 744 N N . SER A 1 92 ? -7.512 26.674 12.598 1.00 52.06 92 SER A N 1
ATOM 745 C CA . SER A 1 92 ? -8.844 26.946 12.077 1.00 52.06 92 SER A CA 1
ATOM 746 C C . SER A 1 92 ? -9.018 28.467 11.954 1.00 52.06 92 SER A C 1
ATOM 748 O O . SER A 1 92 ? -8.825 29.183 12.937 1.00 52.06 92 SER A O 1
ATOM 750 N N . PRO A 1 93 ? -9.467 29.003 10.806 1.00 51.12 93 PRO A N 1
ATOM 751 C CA . PRO A 1 93 ? -9.854 30.414 10.708 1.00 51.12 93 PRO A CA 1
ATOM 752 C C . PRO A 1 93 ? -10.953 30.787 11.720 1.00 51.12 93 PRO A C 1
ATOM 754 O O . PRO A 1 93 ? -11.132 31.948 12.066 1.00 51.12 93 PRO A O 1
ATOM 757 N N . MET A 1 94 ? -11.700 29.790 12.208 1.00 48.94 94 MET A N 1
ATOM 758 C CA . MET A 1 94 ? -12.773 29.963 13.182 1.00 48.94 94 MET A CA 1
ATOM 759 C C . MET A 1 94 ? -12.255 30.075 14.626 1.00 48.94 94 MET A C 1
ATOM 761 O O . MET A 1 94 ? -12.919 30.701 15.449 1.00 48.94 94 MET A O 1
ATOM 765 N N . SER A 1 95 ? -11.064 29.535 14.932 1.00 51.25 95 SER A N 1
ATOM 766 C CA . SER A 1 95 ? -10.420 29.726 16.242 1.00 51.25 95 SER A CA 1
ATOM 767 C C . SER A 1 95 ? -9.786 31.110 16.389 1.00 51.25 95 SER A C 1
ATOM 769 O O . SER A 1 95 ? -9.659 31.598 17.504 1.00 51.25 95 SER A O 1
ATOM 771 N N . GLU A 1 96 ? -9.453 31.792 15.287 1.00 50.72 96 GLU A N 1
ATOM 772 C CA . GLU A 1 96 ? -8.893 33.153 15.338 1.00 50.72 96 GLU A CA 1
ATOM 773 C C . GLU A 1 96 ? -9.915 34.205 15.806 1.00 50.72 96 GLU A C 1
ATOM 775 O O . GLU A 1 96 ? -9.534 35.188 16.431 1.00 50.72 96 GLU A O 1
ATOM 780 N N . ILE A 1 97 ? -11.217 33.988 15.574 1.00 49.75 97 ILE A N 1
ATOM 781 C CA . ILE A 1 97 ? -12.268 34.986 15.861 1.00 49.75 97 ILE A CA 1
ATOM 782 C C . ILE A 1 97 ? -12.578 35.094 17.366 1.00 49.75 97 ILE A C 1
ATOM 784 O O . ILE A 1 97 ? -13.056 36.128 17.826 1.00 49.75 97 ILE A O 1
ATOM 788 N N . TYR A 1 98 ? -12.285 34.053 18.151 1.00 50.34 98 TYR A N 1
ATOM 789 C CA . TYR A 1 98 ? -12.566 34.025 19.593 1.00 50.34 98 TYR A CA 1
ATOM 790 C C . TYR A 1 98 ? -11.311 34.133 20.472 1.00 50.34 98 TYR A C 1
ATOM 792 O O . TYR A 1 98 ? -11.427 34.288 21.688 1.00 50.34 98 TYR A O 1
ATOM 800 N N . SER A 1 99 ? -10.112 34.107 19.884 1.00 50.38 99 SER A N 1
ATOM 801 C CA . SER A 1 99 ? -8.835 34.186 20.604 1.00 50.38 99 SER A CA 1
ATOM 802 C C . SER A 1 99 ? -8.263 35.609 20.654 1.00 50.38 99 SER A C 1
ATOM 804 O O . SER A 1 99 ? -7.077 35.812 20.423 1.00 50.38 99 SER A O 1
ATOM 806 N N . GLU A 1 100 ? -9.074 36.614 20.995 1.00 48.22 100 GLU A N 1
ATOM 807 C CA . GLU A 1 100 ? -8.553 37.955 21.333 1.00 48.22 100 GLU A CA 1
ATOM 808 C C . GLU A 1 100 ? -8.126 38.083 22.809 1.00 48.22 100 GLU A C 1
ATOM 810 O O . GLU A 1 100 ? -7.678 39.145 23.235 1.00 48.22 100 GLU A O 1
ATOM 815 N N . ASN A 1 101 ? -8.205 37.013 23.610 1.00 50.72 101 ASN A N 1
ATOM 816 C CA . ASN A 1 101 ? -7.808 37.050 25.016 1.00 50.72 101 ASN A CA 1
ATOM 817 C C . ASN A 1 101 ? -7.031 35.793 25.467 1.00 50.72 101 ASN A C 1
ATOM 819 O O . ASN A 1 101 ? -7.557 34.686 25.446 1.00 50.72 101 ASN A O 1
ATOM 823 N N . ILE A 1 102 ? -5.831 36.056 26.017 1.00 44.28 102 ILE A N 1
ATOM 824 C CA . ILE A 1 102 ? -4.993 35.247 26.937 1.00 44.28 102 ILE A CA 1
ATOM 825 C C . ILE A 1 102 ? -3.857 34.402 26.307 1.00 44.28 102 ILE A C 1
ATOM 827 O O . ILE A 1 102 ? -4.066 33.290 25.848 1.00 44.28 102 ILE A O 1
ATOM 831 N N . ASN A 1 103 ? -2.632 34.949 26.403 1.00 45.22 103 ASN A N 1
ATOM 832 C CA . ASN A 1 103 ? -1.295 34.410 26.771 1.00 45.22 103 ASN A CA 1
ATOM 833 C C . ASN A 1 103 ? -0.976 32.893 26.896 1.00 45.22 103 ASN A C 1
ATOM 835 O O . ASN A 1 103 ? 0.067 32.565 27.465 1.00 45.22 103 ASN A O 1
ATOM 839 N N . TYR A 1 104 ? -1.760 31.960 26.366 1.00 47.16 104 TYR A N 1
ATOM 840 C CA . TYR A 1 104 ? -1.350 30.559 26.250 1.00 47.16 104 TYR A CA 1
ATOM 841 C C . TYR A 1 104 ? -0.947 30.282 24.800 1.00 47.16 104 TYR A C 1
ATOM 843 O O . TYR A 1 104 ? -1.761 30.501 23.900 1.00 47.16 104 TYR A O 1
ATOM 851 N N . PRO A 1 105 ? 0.296 29.841 24.519 1.00 51.44 105 PRO A N 1
ATOM 852 C CA . PRO A 1 105 ? 0.601 29.326 23.192 1.00 51.44 105 PRO A CA 1
ATOM 853 C C . PRO A 1 105 ? -0.382 28.182 22.895 1.00 51.44 105 PRO A C 1
ATOM 855 O O . PRO A 1 105 ? -0.677 27.408 23.811 1.00 51.44 105 PRO A O 1
ATOM 858 N N . PRO A 1 106 ? -0.916 28.073 21.664 1.00 55.69 106 PRO A N 1
ATOM 859 C CA . PRO A 1 106 ? -1.837 26.996 21.324 1.00 55.69 106 PRO A CA 1
ATOM 860 C C . PRO A 1 106 ? -1.206 25.655 21.704 1.00 55.69 106 PRO A C 1
ATOM 862 O O . PRO A 1 106 ? -0.008 25.449 21.481 1.00 55.69 106 PRO A O 1
ATOM 865 N N . HIS A 1 107 ? -1.997 24.762 22.306 1.00 58.06 107 HIS A N 1
ATOM 866 C CA . HIS A 1 107 ? -1.563 23.407 22.630 1.00 58.06 107 HIS A CA 1
ATOM 867 C C . HIS A 1 107 ? -1.270 22.664 21.323 1.00 58.06 107 HIS A C 1
ATOM 869 O O . HIS A 1 107 ? -2.147 22.062 20.715 1.00 58.06 107 HIS A O 1
ATOM 875 N N . LEU A 1 108 ? -0.028 22.762 20.850 1.00 71.06 108 LEU A N 1
ATOM 876 C CA . LEU A 1 108 ? 0.417 22.080 19.649 1.00 71.06 108 LEU A CA 1
ATOM 877 C C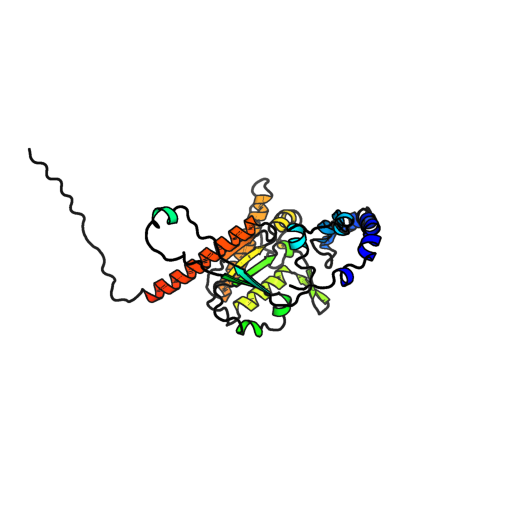 . LEU A 1 108 ? 0.659 20.613 20.004 1.00 71.06 108 LEU A C 1
ATOM 879 O O . LEU A 1 108 ? 1.735 20.254 20.490 1.00 71.06 108 LEU A O 1
ATOM 883 N N . THR A 1 109 ? -0.353 19.774 19.792 1.00 80.50 109 THR A N 1
ATOM 884 C CA . THR A 1 109 ? -0.234 18.331 20.006 1.00 80.50 109 THR A CA 1
ATOM 885 C C . THR A 1 109 ? 0.868 17.778 19.107 1.00 80.50 109 THR A C 1
ATOM 887 O O . THR A 1 109 ? 0.818 17.890 17.878 1.00 80.50 109 THR A O 1
ATOM 890 N N . LYS A 1 110 ? 1.897 17.207 19.737 1.00 88.12 110 LYS A N 1
ATOM 891 C CA . LYS A 1 110 ? 3.017 16.559 19.054 1.00 88.12 110 LYS A CA 1
ATOM 892 C C . LYS A 1 110 ? 2.725 15.077 18.892 1.00 88.12 110 LYS A C 1
ATOM 894 O O . LYS A 1 110 ? 2.293 14.422 19.833 1.00 88.12 110 LYS A O 1
ATOM 899 N N . TYR A 1 111 ? 3.027 14.559 17.714 1.00 90.81 111 TYR A N 1
ATOM 900 C CA . TYR A 1 111 ? 2.874 13.160 17.354 1.00 90.81 111 TYR A CA 1
ATOM 901 C C . TYR A 1 111 ? 4.247 12.566 17.075 1.00 90.81 111 TYR A C 1
ATOM 903 O O . TYR A 1 111 ? 5.073 13.181 16.396 1.00 90.81 111 TYR A O 1
ATOM 911 N N . GLN A 1 112 ? 4.475 11.351 17.563 1.00 92.06 112 GLN A N 1
ATOM 912 C CA . GLN A 1 112 ? 5.645 10.557 17.221 1.00 92.06 112 GLN A CA 1
ATOM 913 C C . GLN A 1 112 ? 5.207 9.411 16.308 1.00 92.06 112 GLN A C 1
ATOM 915 O O . GLN A 1 112 ? 4.427 8.548 16.704 1.00 92.06 112 GLN A O 1
ATOM 920 N N . LEU A 1 113 ? 5.698 9.403 15.070 1.00 91.69 113 LEU A N 1
ATOM 921 C CA . LEU A 1 113 ? 5.486 8.305 14.134 1.00 91.69 113 LEU A CA 1
ATOM 922 C C . LEU A 1 113 ? 6.672 7.355 14.206 1.00 91.69 113 LEU A C 1
ATOM 924 O O . LEU A 1 113 ? 7.795 7.742 13.887 1.00 91.69 113 LEU A O 1
ATOM 928 N N . ILE A 1 114 ? 6.407 6.101 14.559 1.00 88.75 114 ILE A N 1
ATOM 929 C CA . ILE A 1 114 ? 7.415 5.045 14.599 1.00 88.75 114 ILE A CA 1
ATOM 930 C C . ILE A 1 114 ? 7.171 4.086 13.436 1.00 88.75 114 ILE A C 1
ATOM 932 O O . ILE A 1 114 ? 6.132 3.435 13.335 1.00 88.75 114 ILE A O 1
ATOM 936 N N . ARG A 1 115 ? 8.147 3.991 12.535 1.00 85.75 115 ARG A N 1
ATOM 937 C CA . ARG A 1 115 ? 8.120 3.077 11.397 1.00 85.75 115 ARG A CA 1
ATOM 938 C C . ARG A 1 115 ? 8.743 1.742 11.777 1.00 85.75 115 ARG A C 1
ATOM 940 O O . ARG A 1 115 ? 9.914 1.662 12.149 1.00 85.75 115 ARG A O 1
ATOM 947 N N . ILE A 1 116 ? 7.973 0.684 11.548 1.00 80.25 116 ILE A N 1
ATOM 948 C CA . ILE A 1 116 ? 8.380 -0.700 11.769 1.00 80.25 116 ILE A CA 1
ATOM 949 C C . ILE A 1 116 ? 8.528 -1.419 10.425 1.00 80.25 116 ILE A C 1
ATOM 951 O O . ILE A 1 116 ? 7.624 -1.400 9.588 1.00 80.25 116 ILE A O 1
ATOM 955 N N . ASN A 1 117 ? 9.666 -2.081 10.204 1.00 74.12 117 ASN A N 1
ATOM 956 C CA . ASN A 1 117 ? 9.875 -2.885 9.003 1.00 74.12 117 ASN A CA 1
ATOM 957 C C . ASN A 1 117 ? 9.263 -4.288 9.168 1.00 74.12 117 ASN A C 1
ATOM 959 O O . ASN A 1 117 ? 9.579 -5.011 10.111 1.00 74.12 117 ASN A O 1
ATOM 963 N N . SER A 1 118 ? 8.455 -4.708 8.189 1.00 66.50 118 SER A N 1
ATOM 964 C CA . SER A 1 118 ? 7.847 -6.049 8.110 1.00 66.50 118 SER A CA 1
ATOM 965 C C . SER A 1 118 ? 8.830 -7.222 8.248 1.00 66.50 118 SER A C 1
ATOM 967 O O . SER A 1 118 ? 8.428 -8.297 8.691 1.00 66.50 118 SER A O 1
ATOM 969 N N . LYS A 1 119 ? 10.117 -7.040 7.908 1.00 62.81 119 LYS A N 1
ATOM 970 C CA . LYS A 1 119 ? 11.149 -8.072 8.105 1.00 62.81 119 LYS A CA 1
ATOM 971 C C . LYS A 1 119 ? 11.415 -8.358 9.589 1.00 62.81 119 LYS A C 1
ATOM 973 O O . LYS A 1 119 ? 11.498 -9.523 9.950 1.00 62.81 119 LYS A O 1
ATOM 978 N N . GLY A 1 120 ? 11.463 -7.326 10.437 1.00 55.22 120 GLY A N 1
ATOM 979 C CA . GLY A 1 120 ? 11.712 -7.461 11.881 1.00 55.22 120 GLY A CA 1
ATOM 980 C C . GLY A 1 120 ? 10.513 -7.976 12.688 1.00 55.22 120 GLY A C 1
ATOM 981 O O . GLY A 1 120 ? 10.658 -8.303 13.863 1.00 55.22 120 GLY A O 1
ATOM 982 N N . LEU A 1 121 ? 9.332 -8.067 12.066 1.00 58.34 121 LEU A N 1
ATOM 983 C CA . LEU A 1 121 ? 8.120 -8.624 12.675 1.00 58.34 121 LEU A CA 1
ATOM 984 C C . LEU A 1 121 ? 8.026 -10.152 12.519 1.00 58.34 121 LEU A C 1
ATOM 986 O O . LEU A 1 121 ? 7.320 -10.802 13.286 1.00 58.34 121 LEU A O 1
ATOM 990 N N . ARG A 1 122 ? 8.750 -10.759 11.563 1.00 58.16 122 ARG A N 1
ATOM 991 C CA . ARG A 1 122 ? 8.728 -12.225 11.385 1.00 58.16 122 ARG A CA 1
ATOM 992 C C . ARG A 1 122 ? 9.498 -12.980 12.473 1.00 58.16 122 ARG A C 1
ATOM 994 O O . ARG A 1 122 ? 9.182 -14.139 12.717 1.00 58.16 122 ARG A O 1
ATOM 1001 N N . ASP A 1 123 ? 10.420 -12.317 13.169 1.00 56.47 123 ASP A N 1
ATOM 1002 C CA . ASP A 1 123 ? 11.240 -12.901 14.243 1.00 56.47 123 ASP A CA 1
ATOM 1003 C C . ASP A 1 123 ? 10.574 -12.770 15.628 1.00 56.47 123 ASP A C 1
ATOM 1005 O O . ASP A 1 123 ? 11.208 -12.491 16.645 1.00 56.47 123 ASP A O 1
ATOM 1009 N N . GLY A 1 124 ? 9.253 -12.968 15.671 1.00 56.56 124 GLY A N 1
ATOM 1010 C CA . GLY A 1 124 ? 8.504 -13.146 16.916 1.00 56.56 124 GLY A CA 1
ATOM 1011 C C . GLY A 1 124 ? 8.140 -11.872 17.677 1.00 56.56 124 GLY A C 1
ATOM 1012 O O . GLY A 1 124 ? 7.698 -11.996 18.812 1.00 56.56 124 GLY A O 1
ATOM 1013 N N . CYS A 1 125 ? 8.302 -10.680 17.086 1.00 60.97 125 CYS A N 1
ATOM 1014 C CA . CYS A 1 125 ? 7.723 -9.420 17.588 1.00 60.97 125 CYS A CA 1
ATOM 1015 C C . CYS A 1 125 ? 8.043 -9.048 19.056 1.00 60.97 125 CYS A C 1
ATOM 1017 O O . CYS A 1 125 ? 7.402 -8.162 19.606 1.00 60.97 125 CYS A O 1
ATOM 1019 N N . LYS A 1 126 ? 9.041 -9.669 19.699 1.00 59.47 126 LYS A N 1
ATOM 1020 C CA . LYS A 1 126 ? 9.288 -9.528 21.151 1.00 59.47 126 LYS A CA 1
ATOM 1021 C C . LYS A 1 126 ? 9.585 -8.101 21.610 1.00 59.47 126 LYS A C 1
ATOM 1023 O O . LYS A 1 126 ? 9.378 -7.756 22.759 1.00 59.47 126 LYS A O 1
ATOM 1028 N N . TRP A 1 127 ? 10.095 -7.277 20.708 1.00 65.00 127 TRP A N 1
ATOM 1029 C CA . TRP A 1 127 ? 10.423 -5.884 20.975 1.00 65.00 127 TRP A CA 1
ATOM 1030 C C . TRP A 1 127 ? 9.202 -4.956 20.878 1.00 65.00 127 TRP A C 1
ATOM 1032 O O . TRP A 1 127 ? 9.307 -3.801 21.270 1.00 65.00 127 TRP A O 1
ATOM 1042 N N . LEU A 1 128 ? 8.045 -5.439 20.399 1.00 67.69 128 LEU A N 1
ATOM 1043 C CA . LEU A 1 128 ? 6.800 -4.663 20.421 1.00 67.69 128 LEU A CA 1
ATOM 1044 C C . LEU A 1 128 ? 6.359 -4.334 21.851 1.00 67.69 128 LEU A C 1
ATOM 1046 O O . LEU A 1 128 ? 5.723 -3.311 22.063 1.00 67.69 128 LEU A O 1
ATOM 1050 N N . GLU A 1 129 ? 6.748 -5.160 22.825 1.00 65.62 129 GLU A N 1
ATOM 1051 C CA . GLU A 1 129 ? 6.528 -4.910 24.255 1.00 65.62 129 GLU A CA 1
ATOM 1052 C C . GLU A 1 129 ? 7.290 -3.679 24.772 1.00 65.62 129 GLU A C 1
ATOM 1054 O O . GLU A 1 129 ? 6.973 -3.177 25.841 1.00 65.62 129 GLU A O 1
ATOM 1059 N N . MET A 1 130 ? 8.279 -3.173 24.025 1.00 68.75 130 MET A N 1
ATOM 1060 C CA . MET A 1 130 ? 8.999 -1.944 24.378 1.00 68.75 130 MET A CA 1
ATOM 1061 C C . MET A 1 130 ? 8.235 -0.672 23.997 1.00 68.75 130 MET A C 1
ATOM 1063 O O . MET A 1 130 ? 8.698 0.426 24.304 1.00 68.75 130 MET A O 1
ATOM 1067 N N . PHE A 1 131 ? 7.119 -0.799 23.277 1.00 72.19 131 PHE A N 1
ATOM 1068 C CA . PHE A 1 131 ? 6.273 0.334 22.951 1.00 72.19 131 PHE A CA 1
ATOM 1069 C C . PHE A 1 131 ? 5.232 0.545 24.042 1.00 72.19 131 PHE A C 1
ATOM 1071 O O . PHE A 1 131 ? 4.208 -0.134 24.082 1.00 72.19 131 PHE A O 1
ATOM 1078 N N . GLU A 1 132 ? 5.506 1.509 24.909 1.00 70.31 132 GLU A N 1
ATOM 1079 C CA . GLU A 1 132 ? 4.535 2.044 25.859 1.00 70.31 132 GLU A CA 1
ATOM 1080 C C . GLU A 1 132 ? 3.706 3.150 25.178 1.00 70.31 132 GLU A C 1
ATOM 1082 O O . GLU A 1 132 ? 4.182 3.820 24.258 1.00 70.31 132 GLU A O 1
ATOM 1087 N N . ASP A 1 133 ? 2.449 3.305 25.601 1.00 78.56 133 ASP A N 1
ATOM 1088 C CA . ASP A 1 133 ? 1.554 4.411 25.226 1.00 78.56 133 ASP A CA 1
ATOM 1089 C C . ASP A 1 133 ? 1.319 4.622 23.716 1.00 78.56 133 ASP A C 1
ATOM 1091 O O . ASP A 1 133 ? 1.138 5.743 23.228 1.00 78.56 133 ASP A O 1
ATOM 1095 N N . VAL A 1 134 ? 1.274 3.533 22.941 1.00 88.56 134 VAL A N 1
ATOM 1096 C CA . VAL A 1 134 ? 0.911 3.615 21.520 1.00 88.56 134 VAL A CA 1
ATOM 1097 C C . VAL A 1 134 ? -0.557 4.004 21.374 1.00 88.56 134 VAL A C 1
ATOM 1099 O O . VAL A 1 134 ? -1.455 3.224 21.679 1.00 88.56 134 VAL A O 1
ATOM 1102 N N . ARG A 1 135 ? -0.791 5.203 20.833 1.00 91.50 135 ARG A N 1
ATOM 1103 C CA . ARG A 1 135 ? -2.134 5.772 20.640 1.00 91.50 135 ARG A CA 1
ATOM 1104 C C . ARG A 1 135 ? -2.917 5.170 19.473 1.00 91.50 135 ARG A C 1
ATOM 1106 O O . ARG A 1 135 ? -4.136 5.167 19.510 1.00 91.50 135 ARG A O 1
ATOM 1113 N N . ALA A 1 136 ? -2.245 4.698 18.424 1.00 93.56 136 ALA A N 1
ATOM 1114 C CA . ALA A 1 136 ? -2.887 4.055 17.276 1.00 93.56 136 ALA A CA 1
ATOM 1115 C C . ALA A 1 136 ? -1.891 3.199 16.484 1.00 93.56 136 ALA A C 1
ATOM 1117 O O . ALA A 1 136 ? -0.714 3.544 16.367 1.00 93.56 136 ALA A O 1
ATOM 1118 N N . ILE A 1 137 ? -2.378 2.118 15.869 1.00 93.88 137 ILE A N 1
ATOM 1119 C CA . ILE A 1 137 ? -1.600 1.276 14.953 1.00 93.88 137 ILE A CA 1
ATOM 1120 C C . ILE A 1 137 ? -2.014 1.558 13.513 1.00 93.88 137 ILE A C 1
ATOM 1122 O O . ILE A 1 137 ? -3.142 1.280 13.114 1.00 93.88 137 ILE A O 1
ATOM 1126 N N . ILE A 1 138 ? -1.075 2.048 12.703 1.00 95.69 138 ILE A N 1
ATOM 1127 C CA . ILE A 1 138 ? -1.275 2.237 11.263 1.00 95.69 138 ILE A CA 1
ATOM 1128 C C . ILE A 1 138 ? -0.704 1.023 10.528 1.00 95.69 138 ILE A C 1
ATOM 1130 O O . ILE A 1 138 ? 0.512 0.842 10.451 1.00 95.69 138 ILE A O 1
ATOM 1134 N N . PHE A 1 139 ? -1.575 0.195 9.956 1.00 95.56 139 PHE A N 1
ATOM 1135 C CA . PHE A 1 139 ? -1.172 -0.957 9.157 1.00 95.56 139 PHE A CA 1
ATOM 1136 C C . PHE A 1 139 ? -1.388 -0.683 7.668 1.00 95.56 139 PHE A C 1
ATOM 1138 O O . PHE A 1 139 ? -2.505 -0.433 7.226 1.00 95.56 139 PHE A O 1
ATOM 1145 N N . CYS A 1 140 ? -0.323 -0.750 6.871 1.00 95.31 140 CYS A N 1
ATOM 1146 C CA . CYS A 1 140 ? -0.383 -0.481 5.435 1.00 95.31 140 CYS A CA 1
ATOM 1147 C C . CYS A 1 140 ? -0.401 -1.783 4.628 1.00 95.31 140 CYS A C 1
ATOM 1149 O O . CYS A 1 140 ? 0.537 -2.575 4.707 1.00 95.31 140 CYS A O 1
ATOM 1151 N N . VAL A 1 141 ? -1.414 -1.960 3.779 1.00 95.94 141 VAL A N 1
ATOM 1152 C CA . VAL A 1 141 ? -1.523 -3.090 2.846 1.00 95.94 141 VAL A CA 1
ATOM 1153 C C . VAL A 1 141 ? -1.429 -2.580 1.418 1.00 95.94 141 VAL A C 1
ATOM 1155 O O . VAL A 1 141 ? -2.134 -1.657 1.027 1.00 95.94 141 VAL A O 1
ATOM 1158 N N . SER A 1 142 ? -0.564 -3.195 0.618 1.00 94.75 142 SER A N 1
ATOM 1159 C CA . SER A 1 142 ? -0.447 -2.904 -0.810 1.00 94.75 142 SER A CA 1
ATOM 1160 C C . SER A 1 142 ? -1.574 -3.598 -1.575 1.00 94.75 142 SER A C 1
ATOM 1162 O O . SER A 1 142 ? -1.574 -4.821 -1.699 1.00 94.75 142 SER A O 1
ATOM 1164 N N . LEU A 1 143 ? -2.522 -2.833 -2.121 1.00 96.06 143 LEU A N 1
ATOM 1165 C CA . LEU A 1 143 ? -3.611 -3.391 -2.925 1.00 96.06 143 LEU A CA 1
ATOM 1166 C C . LEU A 1 143 ? -3.096 -4.091 -4.181 1.00 96.06 143 LEU A C 1
ATOM 1168 O O . LEU A 1 143 ? -3.689 -5.065 -4.608 1.00 96.06 143 LEU A O 1
ATOM 1172 N N . SER A 1 144 ? -1.978 -3.652 -4.762 1.00 93.00 144 SER A N 1
ATOM 1173 C CA . SER A 1 144 ? -1.426 -4.236 -5.993 1.00 93.00 144 SER A CA 1
ATOM 1174 C C . SER A 1 144 ? -0.838 -5.645 -5.839 1.00 93.00 144 SER A C 1
ATOM 1176 O O . SER A 1 144 ? -0.327 -6.187 -6.818 1.00 93.00 144 SER A O 1
ATOM 1178 N N . ASP A 1 145 ? -0.826 -6.192 -4.623 1.00 93.12 145 ASP A N 1
ATOM 1179 C CA . ASP A 1 145 ? -0.118 -7.425 -4.274 1.00 93.12 145 ASP A CA 1
ATOM 1180 C C . ASP A 1 145 ? -1.013 -8.678 -4.360 1.00 93.12 145 ASP A C 1
ATOM 1182 O O . ASP A 1 145 ? -0.532 -9.782 -4.103 1.00 93.12 145 ASP A O 1
ATOM 1186 N N . TYR A 1 146 ? -2.299 -8.533 -4.723 1.00 93.75 146 TYR A N 1
ATOM 1187 C CA . TYR A 1 146 ? -3.272 -9.640 -4.762 1.00 93.75 146 TYR A CA 1
ATOM 1188 C C . TYR A 1 146 ? -2.925 -10.742 -5.770 1.00 93.75 146 TYR A C 1
ATOM 1190 O O . TYR A 1 146 ? -3.342 -11.880 -5.584 1.00 93.75 146 TYR A O 1
ATOM 1198 N N . ASP A 1 147 ? -2.153 -10.434 -6.808 1.00 90.06 147 ASP A N 1
ATOM 1199 C CA . ASP A 1 147 ? -1.679 -11.358 -7.845 1.00 90.06 147 ASP A CA 1
ATOM 1200 C C . ASP A 1 147 ? -0.164 -11.613 -7.764 1.00 90.06 147 ASP A C 1
ATOM 1202 O O . ASP A 1 147 ? 0.386 -12.379 -8.553 1.00 90.06 147 ASP A O 1
ATOM 1206 N N . GLN A 1 148 ? 0.534 -10.983 -6.814 1.00 87.88 148 GLN A N 1
ATOM 1207 C CA . GLN A 1 148 ? 1.985 -11.070 -6.714 1.00 87.88 148 GLN A CA 1
ATOM 1208 C C . GLN A 1 148 ? 2.422 -12.183 -5.767 1.00 87.88 148 GLN A C 1
ATOM 1210 O O . GLN A 1 148 ? 1.917 -12.315 -4.652 1.00 87.88 148 GLN A O 1
ATOM 1215 N N . MET A 1 149 ? 3.449 -12.926 -6.175 1.00 85.00 149 MET A N 1
ATOM 1216 C CA . MET A 1 149 ? 4.063 -13.980 -5.370 1.00 85.00 149 MET A CA 1
ATOM 1217 C C . MET A 1 149 ? 5.419 -13.529 -4.814 1.00 85.00 149 MET A C 1
ATOM 1219 O O . MET A 1 149 ? 6.132 -12.735 -5.430 1.00 85.00 149 MET A O 1
ATOM 1223 N N . TRP A 1 150 ? 5.773 -14.025 -3.631 1.00 75.69 150 TRP A N 1
ATOM 1224 C CA . TRP A 1 150 ? 7.077 -13.842 -2.999 1.00 75.69 150 TRP A CA 1
ATOM 1225 C C . TRP A 1 150 ? 7.697 -15.208 -2.678 1.00 75.69 150 TRP A C 1
ATOM 1227 O O . TRP A 1 150 ? 6.997 -16.068 -2.130 1.00 75.69 150 TRP A O 1
ATOM 1237 N N . PRO A 1 151 ? 8.989 -15.424 -2.981 1.00 69.81 151 PRO A N 1
ATOM 1238 C CA . PRO A 1 151 ? 9.686 -16.635 -2.576 1.00 69.81 151 PRO A CA 1
ATOM 1239 C C . PRO A 1 151 ? 9.912 -16.621 -1.061 1.00 69.81 151 PRO A C 1
ATOM 1241 O O . PRO A 1 151 ? 10.587 -15.752 -0.509 1.00 69.81 151 PRO A O 1
ATOM 1244 N N . THR A 1 152 ? 9.323 -17.582 -0.361 1.00 70.75 152 THR A N 1
ATOM 1245 C CA . THR A 1 152 ? 9.609 -17.802 1.062 1.00 70.75 152 THR A CA 1
ATOM 1246 C C . THR A 1 152 ? 11.034 -18.333 1.257 1.00 70.75 152 THR A C 1
ATOM 1248 O O . THR A 1 152 ? 11.682 -18.774 0.307 1.00 70.75 152 THR A O 1
ATOM 1251 N N . SER A 1 153 ? 11.536 -18.321 2.497 1.00 67.50 153 SER A N 1
ATOM 1252 C CA . SER A 1 153 ? 12.856 -18.878 2.843 1.00 67.50 153 SER A CA 1
ATOM 1253 C C . SER A 1 153 ? 12.999 -20.367 2.499 1.00 67.50 153 SER A C 1
ATOM 1255 O O . SER A 1 153 ? 14.115 -20.848 2.331 1.00 67.50 153 SER A O 1
ATOM 1257 N N . THR A 1 154 ? 11.884 -21.086 2.350 1.00 70.38 154 THR A N 1
ATOM 1258 C CA . THR A 1 154 ? 11.826 -22.494 1.933 1.00 70.38 154 THR A CA 1
ATOM 1259 C C . THR A 1 154 ? 11.750 -22.675 0.411 1.00 70.38 154 THR A C 1
ATOM 1261 O O . THR A 1 154 ? 11.671 -23.803 -0.066 1.00 70.38 154 THR A O 1
ATOM 1264 N N . GLY A 1 155 ? 11.750 -21.585 -0.366 1.00 71.88 155 GLY A N 1
ATOM 1265 C CA . GLY A 1 155 ? 11.606 -21.599 -1.825 1.00 71.88 155 GLY A CA 1
ATOM 1266 C C . GLY A 1 155 ? 10.160 -21.713 -2.319 1.00 71.88 155 GLY A C 1
ATOM 1267 O O . GLY A 1 155 ? 9.915 -21.593 -3.517 1.00 71.88 155 GLY A O 1
ATOM 1268 N N . GLN A 1 156 ? 9.181 -21.889 -1.425 1.00 79.44 156 GLN A N 1
ATOM 1269 C CA . GLN A 1 156 ? 7.770 -21.928 -1.802 1.00 79.44 156 GLN A CA 1
ATOM 1270 C C . GLN A 1 156 ? 7.266 -20.521 -2.142 1.00 79.44 156 GLN A C 1
ATOM 1272 O O . GLN A 1 156 ? 7.481 -19.569 -1.386 1.00 79.44 156 GLN A O 1
ATOM 1277 N N . LEU A 1 157 ? 6.571 -20.381 -3.269 1.00 80.50 157 LEU A N 1
ATOM 1278 C CA . LEU A 1 157 ? 5.929 -19.125 -3.642 1.00 80.50 157 LEU A CA 1
ATOM 1279 C C . LEU A 1 157 ? 4.678 -18.910 -2.792 1.00 80.50 157 LEU A C 1
ATOM 1281 O O . LEU A 1 157 ? 3.817 -19.783 -2.701 1.00 80.50 157 LEU A O 1
ATOM 1285 N N . ARG A 1 158 ? 4.576 -17.727 -2.189 1.00 85.81 158 ARG A N 1
ATOM 1286 C CA . ARG A 1 158 ? 3.420 -17.318 -1.395 1.00 85.81 158 ARG A CA 1
ATOM 1287 C C . ARG A 1 158 ? 2.863 -16.000 -1.912 1.00 85.81 158 ARG A C 1
ATOM 1289 O O . ARG A 1 158 ? 3.627 -15.076 -2.177 1.00 85.81 158 ARG A O 1
ATOM 1296 N N . ASN A 1 159 ? 1.541 -15.896 -2.008 1.00 90.94 159 ASN A N 1
ATOM 1297 C CA . ASN A 1 159 ? 0.885 -14.646 -2.373 1.00 90.94 159 ASN A CA 1
ATOM 1298 C C . ASN A 1 159 ? 1.210 -13.540 -1.352 1.00 90.94 159 ASN A C 1
ATOM 1300 O O . ASN A 1 159 ? 1.076 -13.741 -0.140 1.00 90.94 159 ASN A O 1
ATOM 1304 N N . LYS A 1 160 ? 1.654 -12.380 -1.842 1.00 90.12 160 LYS A N 1
ATOM 1305 C CA . LYS A 1 160 ? 2.108 -11.255 -1.015 1.00 90.12 160 LYS A CA 1
ATOM 1306 C C . LYS A 1 160 ? 0.980 -10.672 -0.173 1.00 90.12 160 LYS A C 1
ATOM 1308 O O . LYS A 1 160 ? 1.190 -10.409 1.011 1.00 90.12 160 LYS A O 1
ATOM 1313 N N . LEU A 1 161 ? -0.214 -10.526 -0.745 1.00 93.62 161 LEU A N 1
ATOM 1314 C CA . LEU A 1 161 ? -1.370 -10.033 -0.005 1.00 93.62 161 LEU A CA 1
ATOM 1315 C C . LEU A 1 161 ? -1.773 -11.000 1.114 1.00 93.62 161 LEU A C 1
ATOM 1317 O O . LEU A 1 161 ? -2.000 -10.559 2.237 1.00 93.62 161 LEU A O 1
ATOM 1321 N N . LEU A 1 162 ? -1.785 -12.312 0.851 1.00 93.25 162 LEU A N 1
ATOM 1322 C CA . LEU A 1 162 ? -2.051 -13.312 1.893 1.00 93.25 162 LEU A CA 1
ATOM 1323 C C . LEU A 1 162 ? -0.988 -13.286 2.998 1.00 93.25 162 LEU A C 1
ATOM 1325 O O . LEU A 1 162 ? -1.316 -13.414 4.169 1.00 93.25 162 LEU A O 1
ATOM 1329 N N . ALA A 1 163 ? 0.283 -13.068 2.656 1.00 90.38 163 ALA A N 1
ATOM 1330 C CA . ALA A 1 163 ? 1.324 -12.886 3.665 1.00 90.38 163 ALA A CA 1
ATOM 1331 C C . ALA A 1 163 ? 1.114 -11.606 4.499 1.00 90.38 163 ALA A C 1
ATOM 1333 O O . ALA A 1 163 ? 1.423 -11.593 5.689 1.00 90.38 163 ALA A O 1
ATOM 1334 N N . SER A 1 164 ? 0.585 -10.538 3.8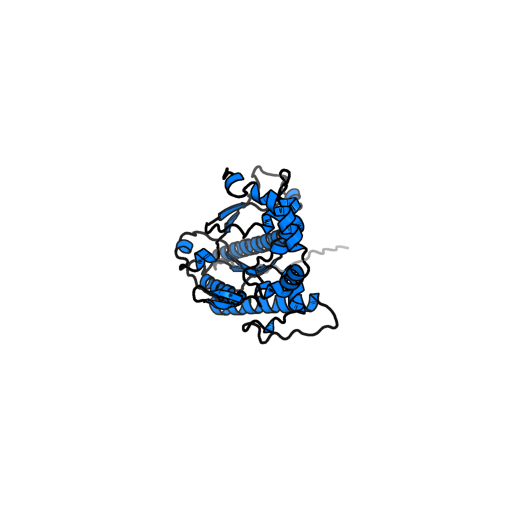94 1.00 92.56 164 SER A N 1
ATOM 1335 C CA . SER A 1 164 ? 0.221 -9.311 4.610 1.00 92.56 164 SER A CA 1
ATOM 1336 C C . SER A 1 164 ? -1.009 -9.500 5.500 1.00 92.56 164 SER A C 1
ATOM 1338 O O . SER A 1 164 ? -1.053 -8.919 6.581 1.00 92.56 164 SER A O 1
ATOM 1340 N N . LYS A 1 165 ? -1.981 -10.314 5.067 1.00 94.75 165 LYS A N 1
ATOM 1341 C CA . LYS A 1 165 ? -3.140 -10.728 5.867 1.00 94.75 165 LYS A CA 1
ATOM 1342 C C . LYS A 1 165 ? -2.694 -11.485 7.119 1.00 94.75 165 LYS A C 1
ATOM 1344 O O . LYS A 1 165 ? -3.082 -11.102 8.212 1.00 94.75 165 LYS A O 1
ATOM 1349 N N . ASP A 1 166 ? -1.835 -12.492 6.982 1.00 92.06 166 ASP A N 1
ATOM 1350 C CA . ASP A 1 166 ? -1.302 -13.233 8.135 1.00 92.06 166 ASP A CA 1
ATOM 1351 C C . ASP A 1 166 ? -0.582 -12.325 9.135 1.00 92.06 166 ASP A C 1
ATOM 1353 O O . ASP A 1 166 ? -0.745 -12.465 10.346 1.00 92.06 166 ASP A O 1
ATOM 1357 N N . LEU A 1 167 ? 0.226 -11.386 8.629 1.00 90.44 167 LEU A N 1
ATOM 1358 C CA . LEU A 1 167 ? 0.924 -10.428 9.481 1.00 90.44 167 LEU A CA 1
ATOM 1359 C C . LEU A 1 167 ? -0.069 -9.529 10.225 1.00 90.44 167 LEU A C 1
ATOM 1361 O O . LEU A 1 167 ? 0.098 -9.301 11.420 1.00 90.44 167 LEU A O 1
ATOM 1365 N N . PHE A 1 168 ? -1.112 -9.058 9.539 1.00 93.81 168 PHE A N 1
ATOM 1366 C CA . PHE A 1 168 ? -2.191 -8.296 10.159 1.00 93.81 168 PHE A CA 1
ATOM 1367 C C . PHE A 1 168 ? -2.869 -9.099 11.276 1.00 93.81 168 PHE A C 1
ATOM 1369 O O . PHE A 1 168 ? -2.972 -8.606 12.393 1.00 93.81 168 PHE A O 1
ATOM 1376 N N . GLU A 1 169 ? -3.250 -10.355 11.022 1.00 93.69 169 GLU A N 1
ATOM 1377 C CA . GLU A 1 169 ? -3.848 -11.220 12.046 1.00 93.69 169 GLU A CA 1
ATOM 1378 C C . GLU A 1 169 ? -2.926 -11.423 13.252 1.00 93.69 169 GLU A C 1
ATOM 1380 O O . GLU A 1 169 ? -3.389 -11.408 14.393 1.00 93.69 169 GLU A O 1
ATOM 1385 N N . SER A 1 170 ? -1.626 -11.608 13.011 1.00 90.12 170 SER A N 1
ATOM 1386 C CA . SER A 1 170 ? -0.636 -11.774 14.076 1.00 90.12 170 SER A CA 1
ATOM 1387 C C . SER A 1 170 ? -0.502 -10.523 14.944 1.00 90.12 170 SER A C 1
ATOM 1389 O O . SER A 1 170 ? -0.333 -10.654 16.153 1.00 90.12 170 SER A O 1
ATOM 1391 N N . LEU A 1 171 ? -0.564 -9.328 14.347 1.00 89.62 171 LEU A N 1
ATOM 1392 C CA . LEU A 1 171 ? -0.488 -8.061 15.078 1.00 89.62 171 LEU A CA 1
ATOM 1393 C C . LEU A 1 171 ? -1.765 -7.794 15.870 1.00 89.62 171 LEU A C 1
ATOM 1395 O O . LEU A 1 171 ? -1.693 -7.425 17.033 1.00 89.62 171 LEU A O 1
ATOM 1399 N N . VAL A 1 172 ? -2.929 -8.032 15.268 1.00 92.25 172 VAL A N 1
ATOM 1400 C CA . VAL A 1 172 ? -4.231 -7.827 15.920 1.00 92.25 172 VAL A CA 1
ATOM 1401 C C . VAL A 1 172 ? -4.406 -8.744 17.134 1.00 92.25 172 VAL A C 1
ATOM 1403 O O . VAL A 1 172 ? -4.996 -8.347 18.131 1.00 92.25 172 VAL A O 1
ATOM 1406 N N . LYS A 1 173 ? -3.868 -9.969 17.081 1.00 90.75 173 LYS A N 1
ATOM 1407 C CA . LYS A 1 173 ? -3.886 -10.915 18.211 1.00 90.75 173 LYS A CA 1
ATOM 1408 C C . LYS A 1 173 ? -2.828 -10.610 19.278 1.00 90.75 173 LYS A C 1
ATOM 1410 O O . LYS A 1 173 ? -2.807 -11.288 20.305 1.00 90.75 173 LYS A O 1
ATOM 1415 N N . HIS A 1 174 ? -1.923 -9.659 19.039 1.00 87.81 174 HIS A N 1
ATOM 1416 C CA . HIS A 1 174 ? -0.828 -9.380 19.958 1.00 87.81 174 HIS A CA 1
ATOM 1417 C C . HIS A 1 174 ? -1.350 -8.675 21.224 1.00 87.81 174 HIS A C 1
ATOM 1419 O O . HIS A 1 174 ? -2.014 -7.645 21.100 1.00 87.81 174 HIS A O 1
ATOM 1425 N N . PRO A 1 175 ? -1.031 -9.161 22.443 1.00 85.25 175 PRO A N 1
ATOM 1426 C CA . PRO A 1 175 ? -1.575 -8.602 23.684 1.00 85.25 175 PRO A CA 1
ATOM 1427 C C . PRO A 1 175 ? -1.324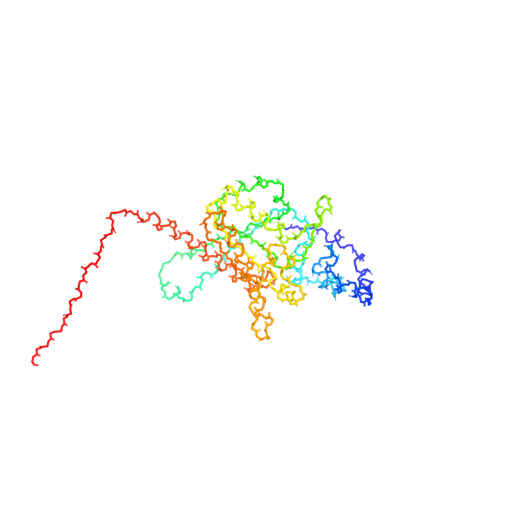 -7.102 23.870 1.00 85.25 175 PRO A C 1
ATOM 1429 O O . PRO A 1 175 ? -2.196 -6.409 24.383 1.00 85.25 175 PRO A O 1
ATOM 1432 N N . CYS A 1 176 ? -0.175 -6.593 23.407 1.00 83.69 176 CYS A N 1
ATOM 1433 C CA . CYS A 1 176 ? 0.178 -5.170 23.511 1.00 83.69 176 CYS A CA 1
ATOM 1434 C C . CYS A 1 176 ? -0.790 -4.222 22.794 1.00 83.69 176 CYS A C 1
ATOM 1436 O O . CYS A 1 176 ? -0.776 -3.038 23.097 1.00 83.69 176 CYS A O 1
ATOM 1438 N N . PHE A 1 177 ? -1.599 -4.709 21.848 1.00 86.25 177 PHE A N 1
ATOM 1439 C CA . PHE A 1 177 ? -2.480 -3.863 21.034 1.00 86.25 177 PHE A CA 1
ATOM 1440 C C . PHE A 1 177 ? -3.966 -4.154 21.244 1.00 86.25 177 PHE A C 1
ATOM 1442 O O . PHE A 1 177 ? -4.786 -3.774 20.413 1.00 86.25 177 PHE A O 1
ATOM 1449 N N . LYS A 1 178 ? -4.324 -4.858 22.325 1.00 84.06 178 LYS A N 1
ATOM 1450 C CA . LYS A 1 178 ? -5.701 -5.306 22.574 1.00 84.06 178 LYS A CA 1
ATOM 1451 C C . LYS A 1 178 ? -6.717 -4.156 22.576 1.00 84.06 178 LYS A C 1
ATOM 1453 O O . LYS A 1 178 ? -7.804 -4.315 22.025 1.00 84.06 178 LYS A O 1
ATOM 1458 N N . ASP A 1 179 ? -6.341 -3.028 23.167 1.00 86.06 179 ASP A N 1
ATOM 1459 C CA . ASP A 1 179 ? -7.201 -1.852 23.328 1.00 86.06 179 ASP A CA 1
ATOM 1460 C C . ASP A 1 179 ? -6.705 -0.658 22.490 1.00 86.06 179 ASP A C 1
ATOM 1462 O O . ASP A 1 179 ? -7.202 0.450 22.625 1.00 86.06 179 ASP A O 1
ATOM 1466 N N . THR A 1 180 ? -5.740 -0.879 21.589 1.00 90.88 180 THR A N 1
ATOM 1467 C CA . THR A 1 180 ? -5.201 0.170 20.715 1.00 90.88 180 THR A CA 1
ATOM 1468 C C . THR A 1 180 ? -5.989 0.231 19.402 1.00 90.88 180 THR A C 1
ATOM 1470 O O . THR A 1 180 ? -6.127 -0.800 18.733 1.00 90.88 180 THR A O 1
ATOM 1473 N N . PRO A 1 181 ? -6.451 1.411 18.948 1.00 93.25 181 PRO A N 1
ATOM 1474 C CA . PRO A 1 181 ? -7.185 1.523 17.694 1.00 93.25 181 PRO A CA 1
ATOM 1475 C C . PRO A 1 181 ? -6.303 1.167 16.488 1.00 93.25 181 PRO A C 1
ATOM 1477 O O . PRO A 1 181 ? -5.184 1.662 16.322 1.00 93.25 181 PRO A O 1
ATOM 1480 N N . PHE A 1 182 ? -6.832 0.318 15.603 1.00 95.62 182 PHE A N 1
ATOM 1481 C CA . PHE A 1 182 ? -6.187 -0.048 14.340 1.00 95.62 182 PHE A CA 1
ATOM 1482 C C . PHE A 1 182 ? -6.747 0.768 13.174 1.00 95.62 182 PHE A C 1
ATOM 1484 O O . PHE A 1 182 ? -7.953 0.773 12.910 1.00 95.62 182 PHE A O 1
ATOM 1491 N N . VAL A 1 183 ? -5.845 1.374 12.404 1.00 97.75 183 VAL A N 1
ATOM 1492 C CA . VAL A 1 183 ? -6.139 2.034 11.133 1.00 97.75 183 VAL A CA 1
ATOM 1493 C C . VAL A 1 183 ? -5.464 1.270 10.002 1.00 97.75 183 VAL A C 1
ATOM 1495 O O . VAL A 1 183 ? -4.240 1.180 9.921 1.00 97.75 183 VAL A O 1
ATOM 1498 N N . LEU A 1 184 ? -6.267 0.722 9.097 1.00 98.25 184 LEU A N 1
ATOM 1499 C CA . LEU A 1 184 ? -5.801 0.042 7.897 1.00 98.25 184 LEU A CA 1
ATOM 1500 C C . LEU A 1 184 ? -5.725 1.029 6.730 1.00 98.25 184 LEU A C 1
ATOM 1502 O O . LEU A 1 184 ? -6.742 1.553 6.277 1.00 98.25 184 LEU A O 1
ATOM 1506 N N . LEU A 1 185 ? -4.534 1.227 6.176 1.00 98.25 185 LEU A N 1
ATOM 1507 C CA . LEU A 1 185 ? -4.342 1.981 4.942 1.00 98.25 185 LEU A CA 1
ATOM 1508 C C . LEU A 1 185 ? -4.171 1.013 3.771 1.00 98.25 185 LEU A C 1
ATOM 1510 O O . LEU A 1 185 ? -3.161 0.317 3.649 1.00 98.25 185 LEU A O 1
ATOM 1514 N N . LEU A 1 186 ? -5.165 0.982 2.890 1.00 98.12 186 LEU A N 1
ATOM 1515 C CA . LEU A 1 186 ? -5.116 0.247 1.631 1.00 98.12 186 LEU A CA 1
ATOM 1516 C C . LEU A 1 186 ? -4.397 1.114 0.587 1.00 98.12 186 LEU A C 1
ATOM 1518 O O . LEU A 1 186 ? -4.995 1.984 -0.051 1.00 98.12 186 LEU A O 1
ATOM 1522 N N . ASN A 1 187 ? -3.093 0.881 0.470 1.00 96.62 187 ASN A N 1
ATOM 1523 C CA . ASN A 1 187 ? -2.141 1.675 -0.293 1.00 96.62 187 ASN A CA 1
ATOM 1524 C C . ASN A 1 187 ? -1.962 1.158 -1.734 1.00 96.62 187 ASN A C 1
ATOM 1526 O O . ASN A 1 187 ? -2.366 0.045 -2.077 1.00 96.62 187 ASN A O 1
ATOM 1530 N N . LYS A 1 188 ? -1.276 1.949 -2.566 1.00 94.69 188 LYS A N 1
ATOM 1531 C CA . LYS A 1 188 ? -1.037 1.719 -4.001 1.00 94.69 188 LYS A CA 1
ATOM 1532 C C . LYS A 1 188 ? -2.333 1.601 -4.797 1.00 94.69 188 LYS A C 1
ATOM 1534 O O . LYS A 1 188 ? -2.451 0.763 -5.695 1.00 94.69 188 LYS A O 1
ATOM 1539 N N . TYR A 1 189 ? -3.320 2.421 -4.436 1.00 95.31 189 TYR A N 1
ATOM 1540 C CA . TYR A 1 189 ? -4.592 2.458 -5.145 1.00 95.31 189 TYR A CA 1
ATOM 1541 C C . TYR A 1 189 ? -4.419 2.827 -6.628 1.00 95.31 189 TYR A C 1
ATOM 1543 O O . TYR A 1 189 ? -5.101 2.265 -7.473 1.00 95.31 189 TYR A O 1
ATOM 1551 N N . ASP A 1 190 ? -3.457 3.694 -6.949 1.00 92.31 190 ASP A N 1
ATOM 1552 C CA . ASP A 1 190 ? -3.041 4.039 -8.313 1.00 92.31 190 ASP A CA 1
ATOM 1553 C C . ASP A 1 190 ? -2.649 2.799 -9.134 1.00 92.31 190 ASP A C 1
ATOM 1555 O O . ASP A 1 190 ? -3.209 2.536 -10.195 1.00 92.31 190 ASP A O 1
ATOM 1559 N N . VAL A 1 191 ? -1.748 1.968 -8.602 1.00 91.19 191 VAL A N 1
ATOM 1560 C CA . VAL A 1 191 ? -1.313 0.736 -9.282 1.00 91.19 191 VAL A CA 1
ATOM 1561 C C . VAL A 1 191 ? -2.451 -0.284 -9.358 1.00 91.19 191 VAL A C 1
ATOM 1563 O O . VAL A 1 191 ? -2.574 -1.022 -10.336 1.00 91.19 191 VAL A O 1
ATOM 1566 N N . PHE A 1 192 ? -3.277 -0.357 -8.316 1.00 94.25 192 PHE A N 1
ATOM 1567 C CA . PHE A 1 192 ? -4.421 -1.259 -8.257 1.00 94.25 192 PHE A CA 1
ATOM 1568 C C . PHE A 1 192 ? -5.488 -0.920 -9.308 1.00 94.25 192 PHE A C 1
ATOM 1570 O O . PHE A 1 192 ? -5.971 -1.824 -9.993 1.00 94.25 192 PHE A O 1
ATOM 1577 N N . GLU A 1 193 ? -5.808 0.363 -9.468 1.00 92.56 193 GLU A N 1
ATOM 1578 C CA . GLU A 1 193 ? -6.786 0.886 -10.426 1.00 92.56 193 GLU A CA 1
ATOM 1579 C C . GLU A 1 193 ? -6.425 0.517 -11.874 1.00 92.56 193 GLU A C 1
ATOM 1581 O O . GLU A 1 193 ? -7.274 0.041 -12.635 1.00 92.56 193 GLU A O 1
ATOM 1586 N N . ASP A 1 194 ? -5.142 0.606 -12.227 1.00 89.94 194 ASP A N 1
ATOM 1587 C CA . ASP A 1 194 ? -4.644 0.194 -13.544 1.00 89.94 194 ASP A CA 1
ATOM 1588 C C . ASP A 1 194 ? -4.632 -1.331 -13.742 1.00 89.94 194 ASP A C 1
ATOM 1590 O O . ASP A 1 194 ? -4.750 -1.831 -14.871 1.00 89.94 194 ASP A O 1
ATOM 1594 N N . LYS A 1 195 ? -4.439 -2.088 -12.657 1.00 90.50 195 LYS A N 1
ATOM 1595 C CA . LYS A 1 195 ? -4.228 -3.541 -12.693 1.00 90.50 195 LYS A CA 1
ATOM 1596 C C . LYS A 1 195 ? -5.534 -4.335 -12.696 1.00 90.50 195 LYS A C 1
ATOM 1598 O O . LYS A 1 195 ? -5.632 -5.318 -13.426 1.00 90.50 195 LYS A O 1
ATOM 1603 N N . ILE A 1 196 ? -6.543 -3.909 -11.933 1.00 91.31 196 ILE A N 1
ATOM 1604 C CA . ILE A 1 196 ? -7.797 -4.656 -11.706 1.00 91.31 196 ILE A CA 1
ATOM 1605 C C . ILE A 1 196 ? -8.593 -4.949 -12.989 1.00 91.31 196 ILE A C 1
ATOM 1607 O O . ILE A 1 196 ? -9.351 -5.912 -13.057 1.00 91.31 196 ILE A O 1
ATOM 1611 N N . ASN A 1 197 ? -8.394 -4.141 -14.033 1.00 87.12 197 ASN A N 1
ATOM 1612 C CA . ASN A 1 197 ? -9.017 -4.341 -15.344 1.00 87.12 197 ASN A CA 1
ATOM 1613 C C . ASN A 1 197 ? -8.316 -5.419 -16.191 1.00 87.12 197 ASN A C 1
ATOM 1615 O O . ASN A 1 197 ? -8.878 -5.896 -17.173 1.00 87.12 197 ASN A O 1
ATOM 1619 N N . LYS A 1 198 ? -7.079 -5.783 -15.840 1.00 89.44 198 LYS A N 1
ATOM 1620 C CA . LYS A 1 198 ? -6.241 -6.749 -16.567 1.00 89.44 198 LYS A CA 1
ATOM 1621 C C . LYS A 1 198 ? -6.201 -8.097 -15.859 1.00 89.44 198 LYS A C 1
ATOM 1623 O O . LYS A 1 198 ? -6.187 -9.132 -16.516 1.00 89.44 198 LYS A O 1
ATOM 1628 N N . VAL A 1 199 ? -6.178 -8.069 -14.529 1.00 90.50 199 VAL A N 1
ATOM 1629 C CA . VAL A 1 199 ? -6.059 -9.248 -13.673 1.00 90.50 199 VAL A CA 1
ATOM 1630 C C . VAL A 1 199 ? -7.238 -9.238 -12.692 1.00 90.50 199 VAL A C 1
ATOM 1632 O O . VAL A 1 199 ? -7.369 -8.292 -11.917 1.00 90.50 199 VAL A O 1
ATOM 1635 N N . PRO A 1 200 ? -8.144 -10.232 -12.728 1.00 91.69 200 PRO A N 1
ATOM 1636 C CA . PRO A 1 200 ? -9.299 -10.248 -11.837 1.00 91.69 200 PRO A CA 1
ATOM 1637 C C . PRO A 1 200 ? -8.884 -10.484 -10.379 1.00 91.69 200 PRO A C 1
ATOM 1639 O O . PRO A 1 200 ? -8.000 -11.291 -10.092 1.00 91.69 200 PRO A O 1
ATOM 1642 N N . LEU A 1 201 ? -9.590 -9.834 -9.446 1.00 93.38 201 LEU A N 1
ATOM 1643 C CA . LEU A 1 201 ? -9.338 -9.967 -8.004 1.00 93.38 201 LEU A CA 1
ATOM 1644 C C . LEU A 1 201 ? -9.457 -11.417 -7.508 1.00 93.38 201 LEU A C 1
ATOM 1646 O O . LEU A 1 201 ? -8.751 -11.814 -6.585 1.00 93.38 201 LEU A O 1
ATOM 1650 N N . SER A 1 202 ? -10.321 -12.206 -8.154 1.00 92.31 202 SER A N 1
ATOM 1651 C CA . SER A 1 202 ? -10.619 -13.601 -7.817 1.00 92.31 202 SER A CA 1
ATOM 1652 C C . SER A 1 202 ? -9.438 -14.563 -7.986 1.00 92.31 202 SER A C 1
ATOM 1654 O O . SER A 1 202 ? -9.545 -15.717 -7.586 1.00 92.31 202 SER A O 1
ATOM 1656 N N . ILE A 1 203 ? -8.315 -14.119 -8.568 1.00 91.88 203 ILE A N 1
ATOM 1657 C CA . ILE A 1 203 ? -7.056 -14.885 -8.576 1.00 91.88 203 ILE A CA 1
ATOM 1658 C C . ILE A 1 203 ? -6.487 -15.028 -7.162 1.00 91.88 203 ILE A C 1
ATOM 1660 O O . ILE A 1 203 ? -5.841 -16.028 -6.852 1.00 91.88 203 ILE A O 1
ATOM 1664 N N . CYS A 1 204 ? -6.728 -14.049 -6.289 1.00 92.69 204 CYS A N 1
ATOM 1665 C CA . CYS A 1 204 ? -6.417 -14.208 -4.881 1.00 92.69 204 CYS A CA 1
ATOM 1666 C C . CYS A 1 204 ? -7.464 -15.128 -4.247 1.00 92.69 204 CYS A C 1
ATOM 1668 O O . CYS A 1 204 ? -8.649 -14.797 -4.237 1.00 92.69 204 CYS A O 1
ATOM 1670 N N . GLU A 1 205 ? -7.028 -16.247 -3.666 1.00 92.19 205 GLU A N 1
ATOM 1671 C CA . GLU A 1 205 ? -7.918 -17.244 -3.049 1.00 92.19 205 GLU A CA 1
ATOM 1672 C C . GLU A 1 205 ? -8.857 -16.635 -1.997 1.00 92.19 205 GLU A C 1
ATOM 1674 O O . GLU A 1 205 ? -10.009 -17.043 -1.871 1.00 92.19 205 GLU A O 1
ATOM 1679 N N . TRP A 1 206 ? -8.401 -15.604 -1.276 1.00 94.75 206 TRP A N 1
ATOM 1680 C CA . TRP A 1 206 ? -9.211 -14.924 -0.262 1.00 94.75 206 TRP A CA 1
ATOM 1681 C C . TRP A 1 206 ? -10.359 -14.084 -0.848 1.00 94.75 206 TRP A C 1
ATOM 1683 O O . TRP A 1 206 ? -11.287 -13.721 -0.129 1.00 94.75 206 TRP A O 1
ATOM 1693 N N . PHE A 1 207 ? -10.317 -13.796 -2.149 1.00 95.12 207 PHE A N 1
ATOM 1694 C CA . PHE A 1 207 ? -11.303 -12.992 -2.869 1.00 95.12 207 PHE A CA 1
ATOM 1695 C C . PHE A 1 207 ? -11.996 -13.771 -3.994 1.00 95.12 207 PHE A C 1
ATOM 1697 O O . PHE A 1 207 ? -12.557 -13.159 -4.903 1.00 95.12 207 PHE A O 1
ATOM 1704 N N . GLY A 1 208 ? -11.960 -15.108 -3.955 1.00 90.81 208 GLY A N 1
ATOM 1705 C CA . GLY A 1 208 ? -12.476 -15.970 -5.026 1.00 90.81 208 GLY A CA 1
ATOM 1706 C C . GLY A 1 208 ? -13.964 -15.776 -5.352 1.00 90.81 208 GLY A C 1
ATOM 1707 O O . GLY A 1 208 ? -14.392 -16.056 -6.466 1.00 90.81 208 GLY A O 1
ATOM 1708 N N . ASP A 1 209 ? -14.742 -15.249 -4.412 1.00 91.81 209 ASP A N 1
ATOM 1709 C CA . ASP A 1 209 ? -16.174 -14.962 -4.524 1.00 91.81 209 ASP A CA 1
ATOM 1710 C C . ASP A 1 209 ? -16.496 -13.502 -4.894 1.00 91.81 209 ASP A C 1
ATOM 1712 O O . ASP A 1 209 ? -17.666 -13.115 -4.944 1.00 91.81 209 ASP A O 1
ATOM 1716 N N . PHE A 1 210 ? -15.486 -12.679 -5.197 1.00 91.50 210 PHE A N 1
ATOM 1717 C CA . PHE A 1 210 ? -15.707 -11.309 -5.650 1.00 91.50 210 PHE A CA 1
ATOM 1718 C C . PHE A 1 210 ? -16.466 -11.271 -6.984 1.00 91.50 210 PHE A C 1
ATOM 1720 O O . PHE A 1 210 ? -15.928 -11.604 -8.042 1.00 91.50 210 PHE A O 1
ATOM 1727 N N . CYS A 1 211 ? -17.709 -10.792 -6.935 1.00 86.69 211 CYS A N 1
ATOM 1728 C CA . CYS A 1 211 ? -18.566 -10.600 -8.100 1.00 86.69 211 CYS A CA 1
ATOM 1729 C C . CYS A 1 211 ? -18.929 -9.112 -8.240 1.00 86.69 211 CYS A C 1
ATOM 1731 O O . CYS A 1 211 ? -19.822 -8.645 -7.530 1.00 86.69 211 CYS A O 1
ATOM 1733 N N . PRO A 1 212 ? -18.277 -8.346 -9.135 1.00 83.19 212 PRO A N 1
ATOM 1734 C CA . PRO A 1 212 ? -18.625 -6.945 -9.329 1.00 83.19 212 PRO A CA 1
ATOM 1735 C C . PRO A 1 212 ? -20.009 -6.818 -9.973 1.00 83.19 212 PRO A C 1
ATOM 1737 O O . PRO A 1 212 ? -20.336 -7.505 -10.947 1.00 83.19 212 PRO A O 1
ATOM 1740 N N . VAL A 1 213 ? -20.807 -5.881 -9.468 1.00 80.56 213 VAL A N 1
ATOM 1741 C CA . VAL A 1 213 ? -22.027 -5.440 -10.142 1.00 80.56 213 VAL A CA 1
ATOM 1742 C C . VAL A 1 213 ? -21.571 -4.686 -11.388 1.00 80.56 213 VAL A C 1
ATOM 1744 O O . VAL A 1 213 ? -20.690 -3.833 -11.300 1.00 80.56 213 VAL A O 1
ATOM 1747 N N . ARG A 1 214 ? -22.099 -5.024 -12.570 1.00 67.75 214 ARG A N 1
ATOM 1748 C CA . ARG A 1 214 ? -21.677 -4.416 -13.844 1.00 67.75 214 ARG A CA 1
ATOM 1749 C C . ARG A 1 214 ? -22.507 -3.160 -14.157 1.00 67.75 214 ARG A C 1
ATOM 1751 O O . ARG A 1 214 ? -23.559 -3.306 -14.776 1.00 67.75 214 ARG A O 1
ATOM 1758 N N . PRO A 1 215 ? -22.074 -1.930 -13.825 1.00 56.59 215 PRO A N 1
ATOM 1759 C CA . PRO A 1 215 ? -22.565 -0.756 -14.525 1.00 56.59 215 PRO A CA 1
ATOM 1760 C C . PRO A 1 215 ? -21.927 -0.728 -15.918 1.00 56.59 215 PRO A C 1
ATOM 1762 O O . PRO A 1 215 ? -20.765 -1.097 -16.102 1.00 56.59 215 PRO A O 1
ATOM 1765 N N . HIS A 1 216 ? -22.687 -0.321 -16.928 1.00 51.69 216 HIS A N 1
ATOM 1766 C CA . HIS A 1 216 ? -22.165 -0.160 -18.277 1.00 51.69 216 HIS A CA 1
ATOM 1767 C C . HIS A 1 216 ? -20.960 0.814 -18.279 1.00 51.69 216 HIS A C 1
ATOM 1769 O O . HIS A 1 216 ? -21.116 1.994 -17.999 1.00 51.69 216 HIS A O 1
ATOM 1775 N N . HIS A 1 217 ? -19.765 0.301 -18.603 1.00 55.28 217 HIS A N 1
ATOM 1776 C CA . HIS A 1 217 ? -18.602 1.049 -19.118 1.00 55.28 217 HIS A CA 1
ATOM 1777 C C . HIS A 1 217 ? -17.947 2.101 -18.190 1.00 55.28 217 HIS A C 1
ATOM 1779 O O . HIS A 1 217 ? -17.743 3.233 -18.613 1.00 55.28 217 HIS A O 1
ATOM 1785 N N . ASN A 1 218 ? -17.530 1.749 -16.965 1.00 63.97 218 ASN A N 1
ATOM 1786 C CA . ASN A 1 218 ? -16.638 2.625 -16.181 1.00 63.97 218 ASN A CA 1
ATOM 1787 C C . ASN A 1 218 ? -15.553 1.858 -15.407 1.00 63.97 218 ASN A C 1
ATOM 1789 O O . ASN A 1 218 ? -15.848 1.154 -14.443 1.00 63.97 218 ASN A O 1
ATOM 1793 N N . ASN A 1 219 ? -14.284 2.057 -15.785 1.00 64.25 219 ASN A N 1
ATOM 1794 C CA . ASN A 1 219 ? -13.116 1.431 -15.143 1.00 64.25 219 ASN A CA 1
ATOM 1795 C C . ASN A 1 219 ? -12.991 1.823 -13.661 1.00 64.25 219 ASN A C 1
ATOM 1797 O O . ASN A 1 219 ? -12.746 0.964 -12.813 1.00 64.25 219 ASN A O 1
ATOM 1801 N N . HIS A 1 220 ? -13.249 3.096 -13.333 1.00 69.88 220 HIS A N 1
ATOM 1802 C CA . HIS A 1 220 ? -13.280 3.578 -11.947 1.00 69.88 220 HIS A CA 1
ATOM 1803 C C . HIS A 1 220 ? -14.335 2.844 -11.107 1.00 69.88 220 HIS A C 1
ATOM 1805 O O . HIS A 1 220 ? -14.106 2.552 -9.937 1.00 69.88 220 HIS A O 1
ATOM 1811 N N . ALA A 1 221 ? -15.471 2.458 -11.698 1.00 83.31 221 ALA A N 1
ATOM 1812 C CA . ALA A 1 221 ? -16.516 1.761 -10.956 1.00 83.31 221 ALA A CA 1
ATOM 1813 C C . ALA A 1 221 ? -16.078 0.355 -10.512 1.00 83.31 221 ALA A C 1
ATOM 1815 O O . ALA A 1 221 ? -16.487 -0.089 -9.441 1.00 83.31 221 ALA A O 1
ATOM 1816 N N . LEU A 1 222 ? -15.237 -0.337 -11.292 1.00 89.75 222 LEU A N 1
ATOM 1817 C CA . LEU A 1 222 ? -14.705 -1.647 -10.906 1.00 89.75 222 LEU A CA 1
ATOM 1818 C C . LEU A 1 222 ? -13.659 -1.520 -9.794 1.00 89.75 222 LEU A C 1
ATOM 1820 O O . LEU A 1 222 ? -13.745 -2.239 -8.800 1.00 89.75 222 LEU A O 1
ATOM 1824 N N . ALA A 1 223 ? -12.705 -0.596 -9.942 1.00 92.12 223 ALA A N 1
ATOM 1825 C CA . ALA A 1 223 ? -11.663 -0.366 -8.942 1.00 92.12 223 ALA A CA 1
ATOM 1826 C C . ALA A 1 223 ? -12.259 0.032 -7.583 1.00 92.12 223 ALA A C 1
ATOM 1828 O O . ALA A 1 223 ? -11.868 -0.524 -6.559 1.00 92.12 223 ALA A O 1
ATOM 1829 N N . HIS A 1 224 ? -13.273 0.904 -7.572 1.00 92.44 224 HIS A N 1
ATOM 1830 C CA . HIS A 1 224 ? -13.983 1.283 -6.349 1.00 92.44 224 HIS A CA 1
ATOM 1831 C C . HIS A 1 224 ? -14.720 0.096 -5.715 1.00 92.44 224 HIS A C 1
ATOM 1833 O O . HIS A 1 224 ? -14.588 -0.135 -4.514 1.00 92.44 224 HIS A O 1
ATOM 1839 N N . GLN A 1 225 ? -15.467 -0.690 -6.500 1.00 93.12 225 GLN A N 1
ATOM 1840 C CA . GLN A 1 225 ? -16.156 -1.881 -5.983 1.00 93.12 225 GLN A CA 1
ATOM 1841 C C . GLN A 1 225 ? -15.174 -2.892 -5.384 1.00 93.12 225 GLN A C 1
ATOM 1843 O O . GLN A 1 225 ? -15.401 -3.404 -4.289 1.00 93.12 225 GLN A O 1
ATOM 1848 N N . ALA A 1 226 ? -14.066 -3.145 -6.078 1.00 95.12 226 ALA A N 1
ATOM 1849 C CA . ALA A 1 226 ? -13.028 -4.052 -5.617 1.00 95.12 226 ALA A CA 1
ATOM 1850 C C . ALA A 1 226 ? -12.333 -3.517 -4.353 1.00 95.12 226 ALA A C 1
ATOM 1852 O O . ALA A 1 226 ? -12.118 -4.271 -3.409 1.00 95.12 226 ALA A O 1
ATOM 1853 N N . TYR A 1 227 ? -12.060 -2.211 -4.281 1.00 96.75 227 TYR A N 1
ATOM 1854 C CA . TYR A 1 227 ? -11.535 -1.560 -3.081 1.00 96.75 227 TYR A CA 1
ATOM 1855 C C . TYR A 1 227 ? -12.450 -1.767 -1.869 1.00 96.75 227 TYR A C 1
ATOM 1857 O O . TYR A 1 227 ? -11.991 -2.236 -0.827 1.00 96.75 227 TYR A O 1
ATOM 1865 N N . TYR A 1 228 ? -13.746 -1.465 -2.004 1.00 96.19 228 TYR A N 1
ATOM 1866 C CA . TYR A 1 228 ? -14.695 -1.632 -0.903 1.00 96.19 228 TYR A CA 1
ATOM 1867 C C . TYR A 1 228 ? -14.845 -3.093 -0.498 1.00 96.19 228 TYR A C 1
ATOM 1869 O O . TYR A 1 228 ? -14.983 -3.381 0.688 1.00 96.19 228 TYR A O 1
ATOM 1877 N N . TYR A 1 229 ? -14.764 -4.012 -1.458 1.00 96.75 229 TYR A N 1
ATOM 1878 C CA . TYR A 1 229 ? -14.771 -5.438 -1.178 1.00 96.75 229 TYR A CA 1
ATOM 1879 C C . TYR A 1 229 ? -13.557 -5.873 -0.348 1.00 96.75 229 TYR A C 1
ATOM 1881 O O . TYR A 1 229 ? -13.718 -6.521 0.684 1.00 96.75 229 TYR A O 1
ATOM 1889 N N . VAL A 1 230 ? -12.346 -5.459 -0.736 1.00 97.56 230 VAL A N 1
ATOM 1890 C CA . VAL A 1 230 ? -11.125 -5.735 0.038 1.00 97.56 230 VAL A CA 1
ATOM 1891 C C . VAL A 1 230 ? -11.220 -5.115 1.434 1.00 97.56 230 VAL A C 1
ATOM 1893 O O . VAL A 1 230 ? -10.953 -5.790 2.427 1.00 97.56 230 VAL A O 1
ATOM 1896 N N . ALA A 1 231 ? -11.659 -3.857 1.536 1.00 97.81 231 ALA A N 1
ATOM 1897 C CA . ALA A 1 231 ? -11.865 -3.182 2.816 1.00 97.81 231 ALA A CA 1
ATOM 1898 C C . ALA A 1 231 ? -12.865 -3.932 3.707 1.00 97.81 231 ALA A C 1
ATOM 1900 O O . ALA A 1 231 ? -12.628 -4.091 4.902 1.00 97.81 231 ALA A O 1
ATOM 1901 N N . MET A 1 232 ? -13.964 -4.417 3.128 1.00 97.06 232 MET A N 1
ATOM 1902 C CA . MET A 1 232 ? -14.968 -5.217 3.820 1.00 97.06 232 MET A CA 1
ATOM 1903 C C . MET A 1 232 ? -14.363 -6.524 4.349 1.00 97.06 232 MET A C 1
ATOM 1905 O O . MET A 1 232 ? -14.511 -6.806 5.534 1.00 97.06 232 MET A O 1
ATOM 1909 N N . ARG A 1 233 ? -13.580 -7.253 3.543 1.00 97.81 233 ARG A N 1
ATOM 1910 C CA . ARG A 1 233 ? -12.909 -8.491 3.981 1.00 97.81 233 ARG A CA 1
ATOM 1911 C C . ARG A 1 233 ? -11.970 -8.289 5.167 1.00 97.81 233 ARG A C 1
ATOM 1913 O O . ARG A 1 233 ? -11.956 -9.107 6.085 1.00 97.81 233 ARG A O 1
ATOM 1920 N N . PHE A 1 234 ? -11.208 -7.197 5.182 1.00 98.19 234 PHE A N 1
ATOM 1921 C CA . PHE A 1 234 ? -10.374 -6.854 6.337 1.00 98.19 234 PHE A CA 1
ATOM 1922 C C . PHE A 1 234 ? -11.201 -6.442 7.560 1.00 98.19 234 PHE A C 1
ATOM 1924 O O . PHE A 1 234 ? -10.839 -6.803 8.678 1.00 98.19 234 PHE A O 1
ATOM 1931 N N . LYS A 1 235 ? -12.317 -5.727 7.369 1.00 98.00 235 LYS A N 1
ATOM 1932 C CA . LYS A 1 235 ? -13.241 -5.370 8.457 1.00 98.00 235 LYS A CA 1
ATOM 1933 C C . LYS A 1 235 ? -13.887 -6.605 9.086 1.00 98.00 235 LYS A C 1
ATOM 1935 O O . LYS A 1 235 ? -13.906 -6.697 10.307 1.00 98.00 235 LYS A O 1
ATOM 1940 N N . GLU A 1 236 ? -14.365 -7.551 8.277 1.00 97.88 236 GLU A N 1
ATOM 1941 C CA . GLU A 1 236 ? -14.905 -8.836 8.748 1.00 97.88 236 GLU A CA 1
ATOM 1942 C C . GLU A 1 236 ? -13.859 -9.613 9.548 1.00 97.88 236 GLU A C 1
ATOM 1944 O O . GLU A 1 236 ? -14.137 -10.073 10.655 1.00 97.88 236 GLU A O 1
ATOM 1949 N N . LEU A 1 237 ? -12.639 -9.711 9.009 1.00 97.69 237 LEU A N 1
ATOM 1950 C CA . LEU A 1 237 ? -11.532 -10.380 9.677 1.00 97.69 237 LEU A CA 1
ATOM 1951 C C . LEU A 1 237 ? -11.227 -9.733 11.030 1.00 97.69 237 LEU A C 1
ATOM 1953 O O . LEU A 1 237 ? -11.205 -10.427 12.040 1.00 97.69 237 LEU A O 1
ATOM 1957 N N . TYR A 1 238 ? -11.040 -8.415 11.071 1.00 97.50 238 TYR A N 1
ATOM 1958 C CA . TYR A 1 238 ? -10.747 -7.703 12.313 1.00 97.50 238 TYR A CA 1
ATOM 1959 C C . TYR A 1 238 ? -11.872 -7.857 13.341 1.00 97.50 238 TYR A C 1
ATOM 1961 O O . TYR A 1 238 ? -11.604 -8.240 14.476 1.00 97.50 238 TYR A O 1
ATOM 1969 N N . TYR A 1 239 ? -13.131 -7.674 12.930 1.00 97.31 239 TYR A N 1
ATOM 1970 C CA . TYR A 1 239 ? -14.286 -7.854 13.812 1.00 97.31 239 TYR A CA 1
ATOM 1971 C C . TYR A 1 239 ? -14.367 -9.279 14.373 1.00 97.31 239 TYR A C 1
ATOM 1973 O O . TYR A 1 239 ? -14.652 -9.456 15.553 1.00 97.31 239 TYR A O 1
ATOM 1981 N N . SER A 1 240 ? -14.053 -10.300 13.569 1.00 97.50 240 SER A N 1
ATOM 1982 C CA . SER A 1 240 ? -14.020 -11.691 14.042 1.00 97.50 240 SER A CA 1
ATOM 1983 C C . SER A 1 240 ? -12.937 -11.959 15.096 1.00 97.50 240 SER A C 1
ATOM 1985 O O . SER A 1 240 ? -13.078 -12.888 15.889 1.00 97.50 240 SER A O 1
ATOM 1987 N N . LEU A 1 241 ? -11.866 -11.156 15.111 1.00 95.50 241 LEU A N 1
ATOM 1988 C CA . LEU A 1 241 ? -10.742 -11.300 16.036 1.00 95.50 241 LEU A CA 1
ATOM 1989 C C . LEU A 1 241 ? -10.915 -10.476 17.315 1.00 95.50 241 LEU A C 1
ATOM 1991 O O . LEU A 1 241 ? -10.505 -10.934 18.378 1.00 95.50 241 LEU A O 1
ATOM 1995 N N . THR A 1 242 ? -11.493 -9.276 17.219 1.00 94.88 242 THR A N 1
ATOM 1996 C CA . THR A 1 242 ? -11.525 -8.298 18.323 1.00 94.88 242 THR A CA 1
ATOM 1997 C C . THR A 1 242 ? -12.931 -7.928 18.790 1.00 94.88 242 THR A C 1
ATOM 1999 O O . THR A 1 242 ? -13.087 -7.402 19.888 1.00 94.88 242 THR A O 1
ATOM 2002 N N . GLY A 1 243 ? -13.963 -8.152 17.972 1.00 93.94 243 GLY A N 1
ATOM 2003 C CA . GLY A 1 243 ? -15.308 -7.605 18.189 1.00 93.94 243 GLY A CA 1
ATOM 2004 C C . GLY A 1 243 ? -15.413 -6.086 17.979 1.00 93.94 243 GLY A C 1
ATOM 2005 O O . GLY A 1 243 ? -16.474 -5.510 18.218 1.00 93.94 243 GLY A O 1
ATOM 2006 N N . GLN A 1 244 ? -14.342 -5.427 17.525 1.00 92.44 244 GLN A N 1
ATOM 2007 C CA . GLN A 1 244 ? -14.272 -3.977 17.329 1.00 92.44 244 GLN A CA 1
ATOM 2008 C C . GLN A 1 244 ? -14.355 -3.594 15.842 1.00 92.44 244 GLN A C 1
ATOM 2010 O O . GLN A 1 244 ? -14.227 -4.429 14.943 1.00 92.44 244 GLN A O 1
ATOM 2015 N N . LYS A 1 245 ? -14.589 -2.307 15.560 1.00 93.25 245 LYS A N 1
ATOM 2016 C CA . LYS A 1 245 ? -14.639 -1.778 14.188 1.00 93.25 245 LYS A CA 1
ATOM 2017 C C . LYS A 1 245 ? -13.231 -1.428 13.703 1.00 93.25 245 LYS A C 1
ATOM 2019 O O . LYS A 1 245 ? -12.500 -0.738 14.397 1.00 93.25 245 LYS A O 1
ATOM 2024 N N . LEU A 1 246 ? -12.896 -1.843 12.482 1.00 96.94 246 LEU A N 1
ATOM 2025 C CA . LEU A 1 246 ? -11.656 -1.446 11.814 1.00 96.94 246 LEU A CA 1
ATOM 2026 C C . LEU A 1 246 ? -11.856 -0.162 11.002 1.00 96.94 246 LEU A C 1
ATOM 2028 O O . LEU A 1 246 ? -12.729 -0.106 10.122 1.00 96.94 246 LEU A O 1
ATOM 2032 N N . PHE A 1 247 ? -11.001 0.831 11.234 1.00 96.75 247 PHE A N 1
ATOM 2033 C CA . PHE A 1 247 ? -10.916 2.028 10.401 1.00 96.75 247 PHE A CA 1
ATOM 2034 C C . PHE A 1 247 ? -10.112 1.722 9.140 1.00 96.75 247 PHE A C 1
ATOM 2036 O O . PHE A 1 247 ? -9.044 1.120 9.213 1.00 96.75 247 PHE A O 1
ATOM 2043 N N . VAL A 1 248 ? -10.630 2.102 7.970 1.00 98.00 248 VAL A N 1
ATOM 2044 C CA . VAL A 1 248 ? -9.992 1.780 6.685 1.00 98.00 248 VAL A CA 1
ATOM 2045 C C . VAL A 1 248 ? -9.945 3.019 5.803 1.00 98.00 248 VAL A C 1
ATOM 2047 O O . VAL A 1 248 ? -10.991 3.586 5.496 1.00 98.00 248 VAL A O 1
ATOM 2050 N N . GLY A 1 249 ? -8.742 3.402 5.376 1.00 96.44 249 GLY A N 1
ATOM 2051 C CA . GLY A 1 249 ? -8.486 4.511 4.459 1.00 96.44 249 GLY A CA 1
ATOM 2052 C C . GLY A 1 249 ? -7.909 4.031 3.127 1.00 96.44 249 GLY A C 1
ATOM 2053 O O . GLY A 1 249 ? -7.169 3.047 3.068 1.00 96.44 249 GLY A O 1
ATOM 2054 N N . GLN A 1 250 ? -8.262 4.706 2.035 1.00 96.81 250 GLN A N 1
ATOM 2055 C CA . GLN A 1 250 ? -7.613 4.530 0.734 1.00 96.81 250 GLN A CA 1
ATOM 2056 C C . GLN A 1 250 ? -6.396 5.446 0.660 1.00 96.81 250 GLN A C 1
ATOM 2058 O O . GLN A 1 250 ? -6.521 6.628 0.972 1.00 96.81 250 GLN A O 1
ATOM 2063 N N . THR A 1 251 ? -5.243 4.937 0.217 1.00 96.81 251 THR A N 1
ATOM 2064 C CA . THR A 1 251 ? -4.044 5.773 0.089 1.00 96.81 251 THR A CA 1
ATOM 2065 C C . THR A 1 251 ? -3.249 5.542 -1.191 1.00 96.81 251 THR A C 1
ATOM 2067 O O . THR A 1 251 ? -3.173 4.450 -1.763 1.00 96.81 251 THR A O 1
ATOM 2070 N N . ARG A 1 252 ? -2.616 6.625 -1.636 1.00 95.25 252 ARG A N 1
ATOM 2071 C CA . ARG A 1 252 ? -1.558 6.664 -2.640 1.00 95.25 252 ARG A CA 1
ATOM 2072 C C . ARG A 1 252 ? -0.318 7.189 -1.929 1.00 95.25 252 ARG A C 1
ATOM 2074 O O . ARG A 1 252 ? -0.094 8.387 -1.866 1.00 95.25 252 ARG A O 1
ATOM 2081 N N . GLY A 1 253 ? 0.495 6.299 -1.367 1.00 91.19 253 GLY A N 1
ATOM 2082 C CA . GLY A 1 253 ? 1.597 6.659 -0.461 1.00 91.19 253 GLY A CA 1
ATOM 2083 C C . GLY A 1 253 ? 2.724 7.501 -1.072 1.00 91.19 253 GLY A C 1
ATOM 2084 O O . GLY A 1 253 ? 3.657 7.859 -0.368 1.00 91.19 253 GLY A O 1
ATOM 2085 N N . ARG A 1 254 ? 2.660 7.795 -2.374 1.00 89.94 254 ARG A N 1
ATOM 2086 C CA . ARG A 1 254 ? 3.581 8.691 -3.095 1.00 89.94 254 ARG A CA 1
ATOM 2087 C C . ARG A 1 254 ? 2.955 10.032 -3.467 1.00 89.94 254 ARG A C 1
ATOM 2089 O O . ARG A 1 254 ? 3.631 10.877 -4.041 1.00 89.94 254 ARG A O 1
ATOM 2096 N N . ASP A 1 255 ? 1.672 10.202 -3.191 1.00 93.19 255 ASP A N 1
ATOM 2097 C CA . ASP A 1 255 ? 0.940 11.439 -3.397 1.00 93.19 255 ASP A CA 1
ATOM 2098 C C . ASP A 1 255 ? 0.794 12.141 -2.048 1.00 93.19 255 ASP A C 1
ATOM 2100 O O . ASP A 1 255 ? 0.147 11.632 -1.129 1.00 93.19 255 ASP A O 1
ATOM 2104 N N . ARG A 1 256 ? 1.408 13.323 -1.940 1.00 92.00 256 ARG A N 1
ATOM 2105 C CA . ARG A 1 256 ? 1.406 14.132 -0.719 1.00 92.00 256 ARG A CA 1
ATOM 2106 C C . ARG A 1 256 ? -0.010 14.412 -0.229 1.00 92.00 256 ARG A C 1
ATOM 2108 O O . ARG A 1 256 ? -0.245 14.349 0.970 1.00 92.00 256 ARG A O 1
ATOM 2115 N N . THR A 1 257 ? -0.937 14.696 -1.143 1.00 94.06 257 THR A N 1
ATOM 2116 C CA . THR A 1 257 ? -2.321 15.024 -0.776 1.00 94.06 257 THR A CA 1
ATOM 2117 C C . THR A 1 257 ? -3.029 13.813 -0.179 1.00 94.06 257 THR A C 1
ATOM 2119 O O . THR A 1 257 ? -3.640 13.912 0.878 1.00 94.06 257 THR A O 1
ATOM 2122 N N . SER A 1 258 ? -2.856 12.635 -0.782 1.00 95.69 258 SER A N 1
ATOM 2123 C CA . SER A 1 258 ? -3.427 11.394 -0.258 1.00 95.69 258 SER A CA 1
ATOM 2124 C C . SER A 1 258 ? -2.872 11.010 1.116 1.00 95.69 258 SER A C 1
ATOM 2126 O O . SER A 1 258 ? -3.622 10.493 1.943 1.00 95.69 258 SER A O 1
ATOM 2128 N N . VAL A 1 259 ? -1.580 11.244 1.368 1.00 94.44 259 VAL A N 1
ATOM 2129 C CA . VAL A 1 259 ? -0.971 10.996 2.685 1.00 94.44 259 VAL A CA 1
ATOM 2130 C C . VAL A 1 259 ? -1.486 11.999 3.718 1.00 94.44 259 VAL A C 1
ATOM 2132 O O . VAL A 1 259 ? -1.852 11.587 4.814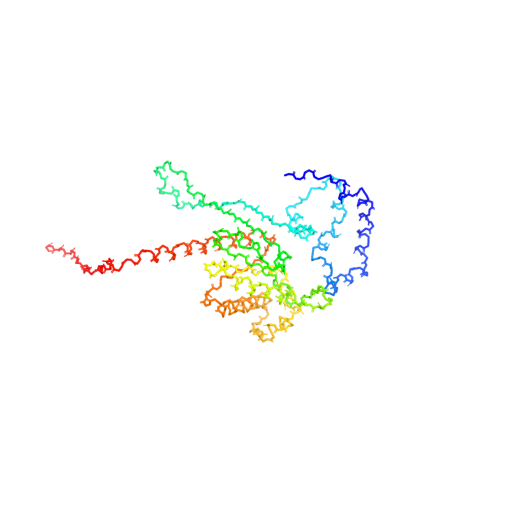 1.00 94.44 259 VAL A O 1
ATOM 2135 N N . ASP A 1 260 ? -1.576 13.282 3.365 1.00 93.31 260 ASP A N 1
ATOM 2136 C CA . ASP A 1 260 ? -2.098 14.329 4.250 1.00 93.31 260 ASP A CA 1
ATOM 2137 C C . ASP A 1 260 ? -3.538 14.025 4.698 1.00 93.31 260 ASP A C 1
ATOM 2139 O O . ASP A 1 260 ? -3.832 14.013 5.893 1.00 93.31 260 ASP A O 1
ATOM 2143 N N . GLU A 1 261 ? -4.417 13.651 3.764 1.00 94.31 261 GLU A N 1
ATOM 2144 C CA . GLU A 1 261 ? -5.796 13.254 4.083 1.00 94.31 261 GLU A CA 1
ATOM 2145 C C . GLU A 1 261 ? -5.869 11.988 4.952 1.00 94.31 261 GLU A C 1
ATOM 2147 O O . GLU A 1 261 ? -6.696 11.902 5.861 1.00 94.31 261 GLU A O 1
ATOM 2152 N N . ALA A 1 262 ? -4.977 11.016 4.739 1.00 95.94 262 ALA A N 1
ATOM 2153 C CA . ALA A 1 262 ? -4.911 9.829 5.588 1.00 95.94 262 ALA A CA 1
ATOM 2154 C C . ALA A 1 262 ? -4.515 10.177 7.030 1.00 95.94 262 ALA A C 1
ATOM 2156 O O . ALA A 1 262 ? -5.108 9.655 7.972 1.00 95.94 262 ALA A O 1
ATOM 2157 N N . PHE A 1 263 ? -3.541 11.071 7.211 1.00 94.69 263 PHE A N 1
ATOM 2158 C CA . PHE A 1 263 ? -3.099 11.508 8.533 1.00 94.69 263 PHE A CA 1
ATOM 2159 C C . PHE A 1 263 ? -4.128 12.402 9.231 1.00 94.69 263 PHE A C 1
ATOM 2161 O O . PHE A 1 263 ? -4.311 12.257 10.439 1.00 94.69 263 PHE A O 1
ATOM 2168 N N . LYS A 1 264 ? -4.872 13.241 8.496 1.00 93.06 264 LYS A N 1
ATOM 2169 C CA . LYS A 1 264 ? -6.050 13.940 9.041 1.00 93.06 264 LYS A CA 1
ATOM 2170 C C . LYS A 1 264 ? -7.099 12.949 9.533 1.00 93.06 264 LYS A C 1
ATOM 2172 O O . LYS A 1 264 ? -7.567 13.076 10.655 1.00 93.06 264 LYS A O 1
ATOM 2177 N N . TYR A 1 265 ? -7.416 11.924 8.740 1.00 94.88 265 TYR A N 1
ATOM 2178 C CA . TYR A 1 265 ? -8.356 10.879 9.148 1.00 94.88 265 TYR A CA 1
ATOM 2179 C C . TYR A 1 265 ? -7.892 10.133 10.410 1.00 94.88 265 TYR A C 1
ATOM 2181 O O . TYR A 1 265 ? -8.681 9.939 11.329 1.00 94.88 265 TYR A O 1
ATOM 2189 N N . ILE A 1 266 ? -6.607 9.769 10.490 1.00 95.06 266 ILE A N 1
ATOM 2190 C CA . ILE A 1 266 ? -6.016 9.140 11.682 1.00 95.06 266 ILE A CA 1
ATOM 2191 C C . ILE A 1 266 ? -6.114 10.059 12.903 1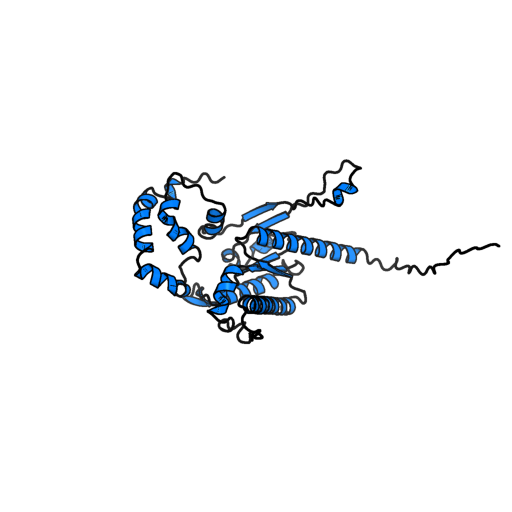.00 95.06 266 ILE A C 1
ATOM 2193 O O . ILE A 1 266 ? -6.456 9.591 13.984 1.00 95.06 266 ILE A O 1
ATOM 2197 N N . ARG A 1 267 ? -5.856 11.361 12.738 1.00 92.69 267 ARG A N 1
ATOM 2198 C CA . ARG A 1 267 ? -5.988 12.344 13.820 1.00 92.69 267 ARG A CA 1
ATOM 2199 C C . ARG A 1 267 ? -7.405 12.365 14.389 1.00 92.69 267 ARG A C 1
ATOM 2201 O O . ARG A 1 267 ? -7.555 12.351 15.604 1.00 92.69 267 ARG A O 1
ATOM 2208 N N . GLU A 1 268 ? -8.428 12.371 13.536 1.00 92.50 268 GLU A N 1
ATOM 2209 C CA . GLU A 1 268 ? -9.822 12.352 14.003 1.00 92.50 268 GLU A CA 1
ATOM 2210 C C . GLU A 1 268 ? -10.176 11.042 14.724 1.00 92.50 268 GLU A C 1
ATOM 2212 O O . GLU A 1 268 ? -10.937 11.063 15.684 1.00 92.50 268 GLU A O 1
ATOM 2217 N N . ILE A 1 269 ? -9.592 9.907 14.321 1.00 92.81 269 ILE A N 1
ATOM 2218 C CA . ILE A 1 269 ? -9.771 8.630 15.032 1.00 92.81 269 ILE A CA 1
ATOM 2219 C C . ILE A 1 269 ? -9.163 8.690 16.433 1.00 92.81 269 ILE A C 1
ATOM 2221 O O . ILE A 1 269 ? -9.798 8.239 17.377 1.00 92.81 269 ILE A O 1
ATOM 2225 N N . ILE A 1 270 ? -7.953 9.242 16.564 1.00 91.69 270 ILE A N 1
ATOM 2226 C CA . ILE A 1 270 ? -7.281 9.391 17.863 1.00 91.69 270 ILE A CA 1
ATOM 2227 C C . ILE A 1 270 ? -8.107 10.295 18.784 1.00 91.69 270 ILE A C 1
ATOM 2229 O O . ILE A 1 270 ? -8.341 9.927 19.928 1.00 91.69 270 ILE A O 1
ATOM 2233 N N . LYS A 1 271 ? -8.607 11.428 18.269 1.00 89.75 271 LYS A N 1
ATOM 2234 C CA . LYS A 1 271 ? -9.488 12.332 19.027 1.00 89.75 271 LYS A CA 1
ATOM 2235 C C . LYS A 1 271 ? -10.775 11.644 19.482 1.00 89.75 271 LYS A C 1
ATOM 2237 O O . LYS A 1 271 ? -11.175 11.794 20.625 1.00 89.75 271 LYS A O 1
ATOM 2242 N N . TRP A 1 272 ? -11.404 10.871 18.598 1.00 89.44 272 TRP A N 1
ATOM 2243 C CA . TRP A 1 272 ? -12.619 10.130 18.936 1.00 89.44 272 TRP A CA 1
ATOM 2244 C C . TRP A 1 272 ? -12.381 9.055 20.008 1.00 89.44 272 TRP A C 1
ATOM 2246 O O . TRP A 1 272 ? -13.267 8.771 20.808 1.00 89.44 272 TRP A O 1
ATOM 2256 N N . ASP A 1 273 ? -11.194 8.448 20.015 1.00 88.19 273 ASP A N 1
ATOM 2257 C CA . ASP A 1 273 ? -10.786 7.484 21.038 1.00 88.19 273 ASP A CA 1
ATOM 2258 C C . ASP A 1 273 ? -10.569 8.168 22.402 1.00 88.19 273 ASP A C 1
ATOM 2260 O O . ASP A 1 273 ? -11.054 7.656 23.406 1.00 88.19 273 ASP A O 1
ATOM 2264 N N . ASP A 1 274 ? -9.955 9.363 22.423 1.00 86.81 274 ASP A N 1
ATOM 2265 C CA . ASP A 1 274 ? -9.820 10.192 23.637 1.00 86.81 274 ASP A CA 1
ATOM 2266 C C . ASP A 1 274 ? -11.190 10.549 24.245 1.00 86.81 274 ASP A C 1
ATOM 2268 O O . ASP A 1 274 ? -11.424 10.324 25.430 1.00 86.81 274 ASP A O 1
ATOM 2272 N N . GLU A 1 275 ? -12.119 11.061 23.428 1.00 85.94 275 GLU A N 1
ATOM 2273 C CA . GLU A 1 275 ? -13.464 11.467 23.878 1.00 85.94 275 GLU A CA 1
ATOM 2274 C C . GLU A 1 275 ? -14.263 10.287 24.447 1.00 85.94 275 GLU A C 1
ATOM 2276 O O . GLU A 1 275 ? -14.974 10.413 25.442 1.00 85.94 275 GLU A O 1
ATOM 2281 N N . LYS A 1 276 ? -14.130 9.109 23.831 1.00 79.50 276 LYS A N 1
ATOM 2282 C CA . LYS A 1 276 ? -14.810 7.897 24.289 1.00 79.50 276 LYS A CA 1
ATOM 2283 C C . LYS A 1 276 ? -14.331 7.466 25.676 1.00 79.50 276 LYS A C 1
ATOM 2285 O O . LYS A 1 276 ? -15.140 6.954 26.450 1.00 79.50 276 LYS A O 1
ATOM 2290 N N . ASP A 1 277 ? -13.047 7.628 25.973 1.00 67.56 277 ASP A N 1
ATOM 2291 C CA . ASP A 1 277 ? -12.517 7.322 27.297 1.00 67.56 277 ASP A CA 1
ATOM 2292 C C . ASP A 1 277 ? -12.977 8.370 28.324 1.00 67.56 277 ASP A C 1
ATOM 2294 O O . ASP A 1 277 ? -13.387 7.989 29.420 1.00 67.56 277 ASP A O 1
ATOM 2298 N N . GLU A 1 278 ? -13.020 9.660 27.967 1.00 66.62 278 GLU A N 1
ATOM 2299 C CA . GLU A 1 278 ? -13.541 10.734 28.834 1.00 66.62 278 GLU A CA 1
ATOM 2300 C C . GLU A 1 278 ? -15.028 10.540 29.193 1.00 66.62 278 GLU A C 1
ATOM 2302 O O . GLU A 1 278 ? -15.380 10.582 30.375 1.00 66.62 278 GLU A O 1
ATOM 2307 N N . ASP A 1 279 ? -15.883 10.202 28.220 1.00 59.25 279 ASP A N 1
ATOM 2308 C CA . ASP A 1 279 ? -17.309 9.907 28.442 1.00 59.25 279 ASP A CA 1
ATOM 2309 C C . ASP A 1 279 ? -17.519 8.727 29.414 1.00 59.25 279 ASP A C 1
ATOM 2311 O O . ASP A 1 279 ? -18.487 8.691 30.176 1.00 59.25 279 ASP A O 1
ATOM 2315 N N . VAL A 1 280 ? -16.614 7.741 29.428 1.00 56.97 280 VAL A N 1
ATOM 2316 C CA . VAL A 1 280 ? -16.679 6.603 30.364 1.00 56.97 280 VAL A CA 1
ATOM 2317 C C . VAL A 1 280 ? -16.354 7.035 31.798 1.00 56.97 280 VAL A C 1
ATOM 2319 O O . VAL A 1 280 ? -16.901 6.455 32.741 1.00 56.97 280 VAL A O 1
ATOM 2322 N N . TYR A 1 281 ? -15.518 8.060 31.983 1.00 50.84 281 TYR A N 1
ATOM 2323 C CA . TYR A 1 281 ? -15.226 8.642 33.296 1.00 50.84 281 TYR A CA 1
ATOM 2324 C C . TYR A 1 281 ? -16.294 9.646 33.766 1.00 50.84 281 TYR A C 1
ATOM 2326 O O . TYR A 1 281 ? -16.455 9.817 34.977 1.00 50.84 281 TYR A O 1
ATOM 2334 N N . GLU A 1 282 ? -17.056 10.262 32.855 1.00 43.59 282 GLU A N 1
ATOM 2335 C CA . GLU A 1 282 ? -18.142 11.199 33.191 1.00 43.59 282 GLU A CA 1
ATOM 2336 C C . GLU A 1 282 ? -19.495 10.534 33.498 1.00 43.59 282 GLU A C 1
ATOM 2338 O O . GLU A 1 282 ? -20.382 11.184 34.059 1.00 43.59 282 GLU A O 1
ATOM 2343 N N . ILE A 1 283 ? -19.669 9.228 33.249 1.00 42.06 283 ILE A N 1
ATOM 2344 C CA . ILE A 1 283 ? -20.850 8.481 33.725 1.00 42.06 283 ILE A CA 1
ATOM 2345 C C . ILE A 1 283 ? -20.695 8.187 35.228 1.00 42.06 283 ILE A C 1
ATOM 2347 O O . ILE A 1 283 ? -20.523 7.053 35.678 1.00 42.06 283 ILE A O 1
ATOM 2351 N N . ASN A 1 284 ? -20.785 9.241 36.035 1.00 34.91 284 ASN A N 1
ATOM 2352 C CA . ASN A 1 284 ? -21.119 9.142 37.444 1.00 34.91 284 ASN A CA 1
ATOM 2353 C C . ASN A 1 284 ? -22.660 9.041 37.533 1.00 34.91 284 ASN A C 1
ATOM 2355 O O . ASN A 1 284 ? -23.344 9.943 37.047 1.00 34.91 284 ASN A O 1
ATOM 2359 N N . PRO A 1 285 ? -23.263 7.982 38.112 1.00 36.84 285 PRO A N 1
ATOM 2360 C CA . PRO A 1 285 ? -24.710 7.733 38.014 1.00 36.84 285 PRO A CA 1
ATOM 2361 C C . PRO A 1 285 ? -25.619 8.750 38.727 1.00 36.84 285 PRO A C 1
ATOM 2363 O O . PRO A 1 285 ? -26.832 8.549 38.753 1.00 36.84 285 PRO A O 1
ATOM 2366 N N . GLU A 1 286 ? -25.073 9.797 39.348 1.00 34.22 286 GLU A N 1
ATOM 2367 C CA . GLU A 1 286 ? -25.827 10.672 40.252 1.00 34.22 286 GLU A CA 1
ATOM 2368 C C . GLU A 1 286 ? -26.280 12.012 39.651 1.00 34.22 286 GLU A C 1
ATOM 2370 O O . GLU A 1 286 ? -27.061 12.707 40.294 1.00 34.22 286 GLU A O 1
ATOM 2375 N N . GLU A 1 287 ? -25.917 12.363 38.413 1.00 36.34 287 GLU A N 1
ATOM 2376 C CA . GLU A 1 287 ? -26.358 13.636 37.812 1.00 36.34 287 GLU A CA 1
ATOM 2377 C C . GLU A 1 287 ? -27.035 13.476 36.443 1.00 36.34 287 GLU A C 1
ATOM 2379 O O . GLU A 1 287 ? -26.721 14.162 35.478 1.00 36.34 287 GLU A O 1
ATOM 2384 N N . SER A 1 288 ? -28.051 12.611 36.351 1.00 36.19 288 SER A N 1
ATOM 2385 C CA . SER A 1 288 ? -29.050 12.713 35.275 1.00 36.19 288 SER A CA 1
ATOM 2386 C C . SER A 1 288 ? -30.316 13.417 35.781 1.00 36.19 288 SER A C 1
ATOM 2388 O O . SER A 1 288 ? -31.342 12.782 36.039 1.00 36.19 288 SER A O 1
ATOM 2390 N N . PHE A 1 289 ? -30.276 14.744 35.921 1.00 30.77 289 PHE A N 1
ATOM 2391 C CA . PHE A 1 289 ? -31.507 15.527 36.047 1.00 30.77 289 PHE A CA 1
ATOM 2392 C C . PHE A 1 289 ? -31.990 15.959 34.662 1.00 30.77 289 PHE A C 1
ATOM 2394 O O . PHE A 1 289 ? -31.460 16.865 34.025 1.00 30.77 289 PHE A O 1
ATOM 2401 N N . TYR A 1 290 ? -33.038 15.272 34.212 1.00 33.78 290 TYR A N 1
ATOM 2402 C CA . TYR A 1 290 ? -33.901 15.676 33.112 1.00 33.78 290 TYR A CA 1
ATOM 2403 C C . TYR A 1 290 ? -34.332 17.143 33.277 1.00 33.78 290 TYR A C 1
ATOM 2405 O O . TYR A 1 290 ? -35.042 17.484 34.223 1.00 33.78 290 TYR A O 1
ATOM 2413 N N . SER A 1 291 ? -33.972 18.003 32.322 1.00 34.06 291 SER A N 1
ATOM 2414 C CA . SER A 1 291 ? -34.627 19.303 32.152 1.00 34.06 291 SER A CA 1
ATOM 2415 C C . SER A 1 291 ? -36.001 19.096 31.515 1.00 34.06 291 SER A C 1
ATOM 2417 O O . SER A 1 291 ? -36.152 19.103 30.296 1.00 34.06 291 SER A O 1
ATOM 2419 N N . THR A 1 292 ? -37.025 18.903 32.343 1.00 39.62 292 THR A N 1
ATOM 2420 C CA . THR A 1 292 ? -38.406 19.228 31.971 1.00 39.62 292 THR A CA 1
ATOM 2421 C C . THR A 1 292 ? -38.708 20.645 32.429 1.00 39.62 292 THR A C 1
ATOM 2423 O O . THR A 1 292 ? -39.219 20.834 33.529 1.00 39.62 292 THR A O 1
ATOM 2426 N N . GLU A 1 293 ? -38.448 21.636 31.578 1.00 29.59 293 GLU A N 1
ATOM 2427 C CA . GLU A 1 293 ? -39.117 22.929 31.701 1.00 29.59 293 GLU A CA 1
ATOM 2428 C C . GLU A 1 293 ? -39.902 23.245 30.427 1.00 29.59 293 GLU A C 1
ATOM 2430 O O . GLU A 1 293 ? -39.380 23.413 29.327 1.00 29.59 293 GLU A O 1
ATOM 2435 N N . MET A 1 294 ? -41.218 23.251 30.623 1.00 31.03 294 MET A N 1
ATOM 2436 C CA . MET A 1 294 ? -42.258 23.620 29.680 1.00 31.03 294 MET A CA 1
ATOM 2437 C C . MET A 1 294 ? -42.110 25.109 29.337 1.00 31.03 294 MET A C 1
ATOM 2439 O O . MET A 1 294 ? -42.226 25.966 30.213 1.00 31.03 294 MET A O 1
ATOM 2443 N N . SER A 1 295 ? -41.891 25.431 28.063 1.00 34.22 295 SER A N 1
ATOM 2444 C CA . SER A 1 295 ? -41.876 26.811 27.575 1.00 34.22 295 SER A CA 1
ATOM 2445 C C . SER A 1 295 ? -43.217 27.498 27.865 1.00 34.22 295 SER A C 1
ATOM 2447 O O . SER A 1 295 ? -44.246 27.105 27.310 1.00 34.22 295 SER A O 1
ATOM 2449 N N . SER A 1 296 ? -43.219 28.540 28.696 1.00 35.41 296 SER A N 1
ATOM 2450 C CA . SER A 1 296 ? -44.354 29.457 28.834 1.00 35.41 296 SER A CA 1
ATOM 2451 C C . SER A 1 296 ? -44.056 30.750 28.068 1.00 35.41 296 SER A C 1
ATOM 2453 O O . SER A 1 296 ? -43.063 31.432 28.305 1.00 35.41 296 SER A O 1
ATOM 2455 N N . SER A 1 297 ? -44.898 31.057 27.079 1.00 36.31 297 SER A N 1
ATOM 2456 C CA . SER A 1 297 ? -44.812 32.264 26.251 1.00 36.31 297 SER A CA 1
ATOM 2457 C C . SER A 1 297 ? -45.458 33.467 26.949 1.00 36.31 297 SER A C 1
ATOM 2459 O O . SER A 1 297 ? -46.590 33.323 27.421 1.00 36.31 297 SER A O 1
ATOM 2461 N N . PRO A 1 298 ? -44.871 34.676 26.908 1.00 40.03 298 PRO A N 1
ATOM 2462 C CA . PRO A 1 298 ? -45.584 35.892 27.259 1.00 40.03 298 PRO A CA 1
ATOM 2463 C C . PRO A 1 298 ? -46.018 36.630 25.984 1.00 40.03 298 PRO A C 1
ATOM 2465 O O . PRO A 1 298 ? -45.229 37.327 25.356 1.00 40.03 298 PRO A O 1
ATOM 2468 N N . PHE A 1 299 ? -47.296 36.518 25.617 1.00 34.41 299 PHE A N 1
ATOM 2469 C CA . PHE A 1 299 ? -47.959 37.535 24.797 1.00 34.41 299 PHE A CA 1
ATOM 2470 C C . PHE A 1 299 ? -49.051 38.190 25.638 1.00 34.41 299 PHE A C 1
ATOM 2472 O O . PHE A 1 299 ? -50.168 37.694 25.754 1.00 34.41 299 PHE A O 1
ATOM 2479 N N . ILE A 1 300 ? -48.690 39.321 26.238 1.00 37.09 300 ILE A N 1
ATOM 2480 C CA . ILE A 1 300 ? -49.633 40.320 26.732 1.00 37.09 300 ILE A CA 1
ATOM 2481 C C . ILE A 1 300 ? -49.973 41.214 25.537 1.00 37.09 300 ILE A C 1
ATOM 2483 O O . ILE A 1 300 ? -49.082 41.816 24.939 1.00 37.09 300 ILE A O 1
ATOM 2487 N N . ARG A 1 301 ? -51.259 41.318 25.200 1.00 31.59 301 ARG A N 1
ATOM 2488 C CA . ARG A 1 301 ? -51.797 42.412 24.388 1.00 31.59 301 ARG A CA 1
ATOM 2489 C C . ARG A 1 301 ? -52.946 43.031 25.178 1.00 31.59 301 ARG A C 1
ATOM 2491 O O . ARG A 1 301 ? -53.922 42.347 25.474 1.00 31.59 301 ARG A O 1
ATOM 2498 N N . GLN A 1 302 ? -52.770 44.287 25.574 1.00 35.19 302 GLN A N 1
ATOM 2499 C CA . GLN A 1 302 ? -53.828 45.151 26.087 1.00 35.19 302 GLN A CA 1
ATOM 2500 C C . GLN A 1 302 ? -54.226 46.133 24.979 1.00 35.19 302 GLN A C 1
ATOM 2502 O O . GLN A 1 302 ? -53.353 46.589 24.239 1.00 35.19 302 GLN A O 1
ATOM 2507 N N . GLU A 1 303 ? -55.532 46.419 24.964 1.00 36.09 303 GLU A N 1
ATOM 2508 C CA . GLU A 1 303 ? -56.350 47.244 24.050 1.00 36.09 303 GLU A CA 1
ATOM 2509 C C . GLU A 1 303 ? -56.880 46.565 22.778 1.00 36.09 303 GLU A C 1
ATOM 2511 O O . GLU A 1 303 ? -56.099 46.213 21.864 1.00 36.09 303 GLU A O 1
#

pLDDT: mean 78.5, std 19.71, range [29.59, 98.25]

Radius of gyration: 26.21 Å; chains: 1; bounding box: 89×70×68 Å

Organism: Glycine soja (NCBI:txid3848)